Protein AF-0000000086522559 (afdb_homodimer)

Secondary structure (DSSP, 8-state):
--EEEEE-S-TTT-THHHHHHHHPPTT-EEEE-GGGGGGGBTTSTTHHHHHHHTTTSEEEEEHHHHHHTT-TT-BPTTPEEE-HHHHHHHHHHSSEEEEE-/--EEEEE-S-TTT-THHHHHHHHPPTT-EEEE-GGGGGGGBTTSTTHHHHHHHTTTSEEEEEHHHHHHTT-TT-BPTTPEEE-HHHHHHHHHHSSEEEEE-

InterPro domains:
  IPR007215 Sulphur relay, TusB/DsrH [PF04077] (9-96)
  IPR007215 Sulphur relay, TusB/DsrH [PTHR37526] (3-100)
  IPR007215 Sulphur relay, TusB/DsrH [TIGR03011] (4-100)
  IPR027396 DsrEFH-like [G3DSA:3.40.1260.10] (1-101)
  IPR027396 DsrEFH-like [SSF75169] (2-100)

pLDDT: mean 93.95, std 4.85, range [63.06, 98.19]

Nearest PDB structures (foldseek):
  2hy5-assembly1_C  TM=9.934E-01  e=1.349E-12  Allochromatium vinosum
  2d1p-assembly1_C  TM=9.538E-01  e=3.667E-09  Escherichia coli
  6r4h-assembly1_B  TM=3.601E-01  e=3.589E+00  Homo sapiens
  2hy5-assembly1_C  TM=9.935E-01  e=1.438E-12  Allochromatium vinosum
  2d1p-assembly1_C  TM=9.539E-01  e=4.170E-09  Escherichia coli

Organism: NCBI:txid111769

Foldseek 3Di:
DEEEEEEEADVVPDCLVVVCLVPDDFAYEYEYEAHNLVLQAPDDPSNVSVVVSLVRYQYEYAQVNCVVVVNHPRGDPRYHYDYPVVVVVNCVVHPYYDYRD/DEEEEEEEADVVVDCLVVVCLVPDDFAYEYEYEAHNLVLQAPDDPSNVSVVVSLVRYQYEYAQVNCVVVVNHPRGDPRYHYDYPVVVVVNCVPHPYYDYRD

Radius of gyration: 17.69 Å; Cα contacts (8 Å, |Δi|>4): 414; chains: 2; bounding box: 30×52×40 Å

Structure (mmCIF, N/CA/C/O backbone):
data_AF-0000000086522559-model_v1
#
loop_
_entity.id
_entity.type
_entity.pdbx_description
1 polymer 'Sulfurtransferase complex subunit TusB'
#
loop_
_atom_site.group_PDB
_atom_site.id
_atom_site.type_symbol
_atom_site.label_atom_id
_atom_site.label_alt_id
_atom_site.label_comp_id
_atom_site.label_asym_id
_atom_site.label_entity_id
_atom_site.label_seq_id
_atom_site.pdbx_PDB_ins_code
_atom_site.Cartn_x
_atom_site.Cartn_y
_atom_site.Cartn_z
_atom_site.occupancy
_atom_site.B_iso_or_equiv
_atom_site.auth_seq_id
_atom_site.auth_comp_id
_atom_site.auth_asym_id
_atom_site.auth_atom_id
_atom_site.pdbx_PDB_model_num
ATOM 1 N N . MET A 1 1 ? -11.312 -10.234 9.648 1 63.06 1 MET A N 1
ATOM 2 C CA . MET A 1 1 ? -10.203 -9.312 9.422 1 63.06 1 MET A CA 1
ATOM 3 C C . MET A 1 1 ? -9.398 -9.727 8.188 1 63.06 1 MET A C 1
ATOM 5 O O . MET A 1 1 ? -8.945 -10.867 8.094 1 63.06 1 MET A O 1
ATOM 9 N N . SER A 1 2 ? -9.539 -9.016 6.969 1 84 2 SER A N 1
ATOM 10 C CA . SER A 1 2 ? -8.836 -9.438 5.766 1 84 2 SER A CA 1
ATOM 11 C C . SER A 1 2 ? -7.418 -8.883 5.73 1 84 2 SER A C 1
ATOM 13 O O . SER A 1 2 ? -7.176 -7.754 6.168 1 84 2 SER A O 1
ATOM 15 N N . MET A 1 3 ? -6.426 -9.82 5.473 1 92.81 3 MET A N 1
ATOM 16 C CA . MET A 1 3 ? -5.031 -9.398 5.391 1 92.81 3 MET A CA 1
ATOM 17 C C . MET A 1 3 ? -4.547 -9.398 3.945 1 92.81 3 MET A C 1
ATOM 19 O O . MET A 1 3 ? -4.926 -10.266 3.158 1 92.81 3 MET A O 1
ATOM 23 N N . LEU A 1 4 ? -3.713 -8.359 3.66 1 96.81 4 LEU A N 1
ATOM 24 C CA . LEU A 1 4 ? -3.066 -8.281 2.355 1 96.81 4 LEU A CA 1
ATOM 25 C C . LEU A 1 4 ? -1.589 -8.641 2.457 1 96.81 4 LEU A C 1
ATOM 27 O O . LEU A 1 4 ? -0.858 -8.062 3.266 1 96.81 4 LEU A O 1
ATOM 31 N N . HIS A 1 5 ? -1.168 -9.656 1.706 1 96.75 5 HIS A N 1
ATOM 32 C CA . HIS A 1 5 ? 0.244 -10 1.598 1 96.75 5 HIS A CA 1
ATOM 33 C C . HIS A 1 5 ? 0.837 -9.5 0.286 1 96.75 5 HIS A C 1
ATOM 35 O O . HIS A 1 5 ? 0.311 -9.789 -0.791 1 96.75 5 HIS A O 1
ATOM 41 N N . ILE A 1 6 ? 1.911 -8.797 0.372 1 96.69 6 ILE A N 1
ATOM 42 C CA . ILE A 1 6 ? 2.564 -8.258 -0.814 1 96.69 6 ILE A CA 1
ATOM 43 C C . ILE A 1 6 ? 3.906 -8.953 -1.03 1 96.69 6 ILE A C 1
ATOM 45 O O . ILE A 1 6 ? 4.762 -8.953 -0.141 1 96.69 6 ILE A O 1
ATOM 49 N N . VAL A 1 7 ? 4.117 -9.461 -2.182 1 96.5 7 VAL A N 1
ATOM 50 C CA . VAL A 1 7 ? 5.359 -10.148 -2.527 1 96.5 7 VAL A CA 1
ATOM 51 C C . VAL A 1 7 ? 6.027 -9.445 -3.703 1 96.5 7 VAL A C 1
ATOM 53 O O . VAL A 1 7 ? 5.363 -9.078 -4.676 1 96.5 7 VAL A O 1
ATOM 56 N N . ASN A 1 8 ? 7.316 -9.203 -3.623 1 95.94 8 ASN A N 1
ATOM 57 C CA . ASN A 1 8 ? 7.938 -8.445 -4.707 1 95.94 8 ASN A CA 1
ATOM 58 C C . ASN A 1 8 ? 9.094 -9.219 -5.34 1 95.94 8 ASN A C 1
ATOM 60 O O . ASN A 1 8 ? 9.625 -8.805 -6.371 1 95.94 8 ASN A O 1
ATOM 64 N N . LYS A 1 9 ? 9.461 -10.367 -4.762 1 94.44 9 LYS A N 1
ATOM 65 C CA . LYS A 1 9 ? 10.578 -11.117 -5.332 1 94.44 9 LYS A CA 1
ATOM 66 C C . LYS A 1 9 ? 10.078 -12.336 -6.105 1 94.44 9 LYS A C 1
ATOM 68 O O . LYS A 1 9 ? 9.117 -12.992 -5.691 1 94.44 9 LYS A O 1
ATOM 73 N N . SER A 1 10 ? 10.859 -12.695 -7.074 1 94.69 10 SER A N 1
ATOM 74 C CA . SER A 1 10 ? 10.516 -13.828 -7.93 1 94.69 10 SER A CA 1
ATOM 75 C C . SER A 1 10 ? 10.484 -15.133 -7.133 1 94.69 10 SER A C 1
ATOM 77 O O . SER A 1 10 ? 11.375 -15.391 -6.32 1 94.69 10 SER A O 1
ATOM 79 N N . PRO A 1 11 ? 9.508 -15.945 -7.359 1 94.12 11 PRO A N 1
ATOM 80 C CA . PRO A 1 11 ? 9.453 -17.25 -6.688 1 94.12 11 PRO A CA 1
ATOM 81 C C . PRO A 1 11 ? 10.586 -18.172 -7.113 1 94.12 11 PRO A C 1
ATOM 83 O O . PRO A 1 11 ? 10.812 -19.219 -6.484 1 94.12 11 PRO A O 1
ATOM 86 N N . PHE A 1 12 ? 11.297 -17.797 -8.164 1 92.75 12 PHE A N 1
ATOM 87 C CA . PHE A 1 12 ? 12.344 -18.672 -8.68 1 92.75 12 PHE A CA 1
ATOM 88 C C . PHE A 1 12 ? 13.711 -18.281 -8.125 1 92.75 12 PHE A C 1
ATOM 90 O O . PHE A 1 12 ? 14.703 -18.969 -8.359 1 92.75 12 PHE A O 1
ATOM 97 N N . GLU A 1 13 ? 13.68 -17.203 -7.477 1 91.69 13 GLU A N 1
ATOM 98 C CA . GLU A 1 13 ? 14.953 -16.703 -6.961 1 91.69 13 GLU A CA 1
ATOM 99 C C . GLU A 1 13 ? 14.969 -16.703 -5.434 1 91.69 13 GLU A C 1
ATOM 101 O O . GLU A 1 13 ? 16.031 -16.812 -4.82 1 91.69 13 GLU A O 1
ATOM 106 N N . ARG A 1 14 ? 13.781 -16.484 -4.844 1 90.44 14 ARG A N 1
ATOM 107 C CA . ARG A 1 14 ? 13.695 -16.359 -3.391 1 90.44 14 ARG A CA 1
ATOM 108 C C . ARG A 1 14 ? 12.562 -17.219 -2.832 1 90.44 14 ARG A C 1
ATOM 110 O O . ARG A 1 14 ? 11.586 -17.5 -3.527 1 90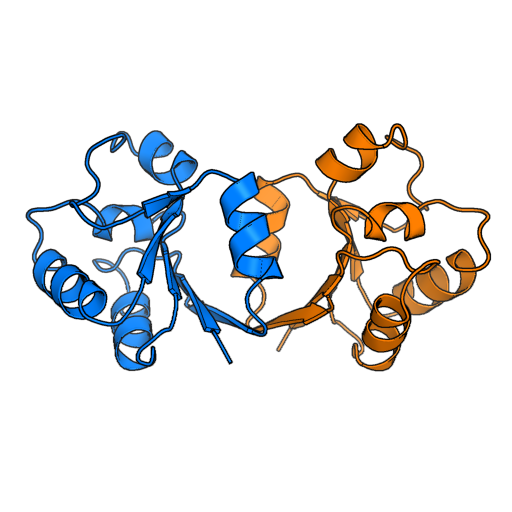.44 14 ARG A O 1
ATOM 117 N N . VAL A 1 15 ? 12.711 -17.547 -1.533 1 91.44 15 VAL A N 1
ATOM 118 C CA . VAL A 1 15 ? 11.719 -18.391 -0.879 1 91.44 15 VAL A CA 1
ATOM 119 C C . VAL A 1 15 ? 10.578 -17.531 -0.345 1 91.44 15 VAL A C 1
ATOM 121 O O . VAL A 1 15 ? 9.562 -18.047 0.125 1 91.44 15 VAL A O 1
ATOM 124 N N . ALA A 1 16 ? 10.641 -16.266 -0.516 1 90.44 16 ALA A N 1
ATOM 125 C CA . ALA A 1 16 ? 9.68 -15.344 0.078 1 90.44 16 ALA A CA 1
ATOM 126 C C . ALA A 1 16 ? 8.258 -15.641 -0.384 1 90.44 16 ALA A C 1
ATOM 128 O O . ALA A 1 16 ? 7.316 -15.586 0.409 1 90.44 16 ALA A O 1
ATOM 129 N N . PHE A 1 17 ? 8.141 -15.953 -1.604 1 94.75 17 PHE A N 1
ATOM 130 C CA . PHE A 1 17 ? 6.809 -16.234 -2.141 1 94.75 17 PHE A CA 1
ATOM 131 C C . PHE A 1 17 ? 6.223 -17.484 -1.518 1 94.75 17 PHE A C 1
ATOM 133 O O . PHE A 1 17 ? 5.07 -17.484 -1.078 1 94.75 17 PHE A O 1
ATOM 140 N N . GLU A 1 18 ? 6.977 -18.484 -1.465 1 93 18 GLU A N 1
ATOM 141 C CA . GLU A 1 18 ? 6.52 -19.719 -0.845 1 93 18 GLU A CA 1
ATOM 142 C C . GLU A 1 18 ? 6.199 -19.516 0.633 1 93 18 GLU A C 1
ATOM 144 O O . GLU A 1 18 ? 5.219 -20.047 1.145 1 93 18 GLU A O 1
ATOM 149 N N . SER A 1 19 ? 7.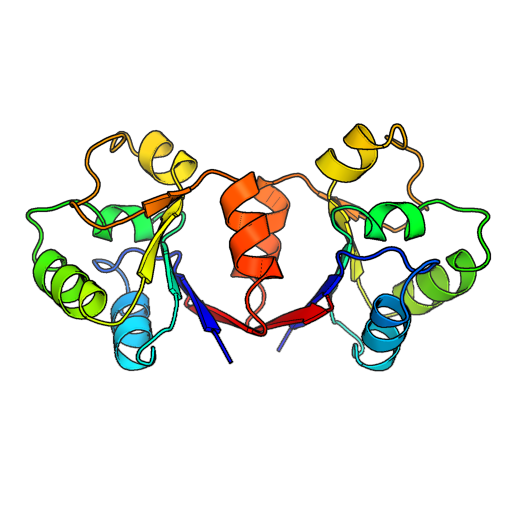031 -18.781 1.272 1 94.94 19 SER A N 1
ATOM 150 C CA . SER A 1 19 ? 6.777 -18.453 2.67 1 94.94 19 SER A CA 1
ATOM 151 C C . SER A 1 19 ? 5.457 -17.703 2.832 1 94.94 19 SER A C 1
ATOM 153 O O . SER A 1 19 ? 4.691 -17.984 3.756 1 94.94 19 SER A O 1
ATOM 155 N N . CYS A 1 20 ? 5.215 -16.781 1.999 1 96.12 20 CYS A N 1
ATOM 156 C CA . CYS A 1 20 ? 3.963 -16.031 2.016 1 96.12 20 CYS A CA 1
ATOM 157 C C . CYS A 1 20 ? 2.768 -16.969 1.872 1 96.12 20 CYS A C 1
ATOM 159 O O . CYS A 1 20 ? 1.807 -16.875 2.639 1 96.12 20 CYS A O 1
ATOM 161 N N . LEU A 1 21 ? 2.875 -17.875 0.897 1 95.12 21 LEU A N 1
ATOM 162 C CA . LEU A 1 21 ? 1.779 -18.812 0.655 1 95.12 21 LEU A CA 1
ATOM 163 C C . LEU A 1 21 ? 1.535 -19.688 1.877 1 95.12 21 LEU A C 1
ATOM 165 O O . LEU A 1 21 ? 0.39 -20.031 2.184 1 95.12 21 LEU A O 1
ATOM 169 N N . ALA A 1 22 ? 2.564 -20 2.529 1 93.88 22 ALA A N 1
ATOM 170 C CA . ALA A 1 22 ? 2.477 -20.859 3.709 1 93.88 22 ALA A CA 1
ATOM 171 C C . ALA A 1 22 ? 1.845 -20.109 4.883 1 93.88 22 ALA A C 1
ATOM 173 O O . ALA A 1 22 ? 1.191 -20.719 5.734 1 93.88 22 ALA A O 1
ATOM 174 N N . HIS A 1 23 ? 1.95 -18.859 4.871 1 94.94 23 HIS A N 1
ATOM 175 C CA . HIS A 1 23 ? 1.512 -18.047 6.008 1 94.94 23 HIS A CA 1
ATOM 176 C C . HIS A 1 23 ? 0.123 -17.469 5.77 1 94.94 23 HIS A C 1
ATOM 178 O O . HIS A 1 23 ? -0.607 -17.188 6.719 1 94.94 23 HIS A O 1
ATOM 184 N N . ALA A 1 24 ? -0.276 -17.312 4.555 1 95.88 24 ALA A N 1
ATOM 185 C CA . ALA A 1 24 ? -1.562 -16.703 4.227 1 95.88 24 ALA A CA 1
ATOM 186 C C . ALA A 1 24 ? -2.719 -17.609 4.609 1 95.88 24 ALA A C 1
ATOM 188 O O . ALA A 1 24 ? -2.645 -18.828 4.422 1 95.88 24 ALA A O 1
ATOM 189 N N . ASN A 1 25 ? -3.738 -17.047 5.188 1 96.38 25 ASN A N 1
ATOM 190 C CA . ASN A 1 25 ? -4.918 -17.797 5.609 1 96.38 25 ASN A CA 1
ATOM 191 C C . ASN A 1 25 ? -6.031 -17.719 4.566 1 96.38 25 ASN A C 1
ATOM 193 O O . ASN A 1 25 ? -5.961 -16.906 3.637 1 96.38 25 ASN A O 1
ATOM 197 N N . ALA A 1 26 ? -7.051 -18.594 4.75 1 96.5 26 ALA A N 1
ATOM 198 C CA . ALA A 1 26 ? -8.234 -18.531 3.893 1 96.5 26 ALA A CA 1
ATOM 199 C C . ALA A 1 26 ? -8.891 -17.156 3.957 1 96.5 26 ALA A C 1
ATOM 201 O O . ALA A 1 26 ? -9.078 -16.609 5.043 1 96.5 26 ALA A O 1
ATOM 202 N N . GLY A 1 27 ? -9.188 -16.609 2.805 1 95.88 27 GLY A N 1
ATOM 203 C CA . GLY A 1 27 ? -9.844 -15.312 2.742 1 95.88 27 GLY A CA 1
ATOM 204 C C . GLY A 1 27 ? -8.875 -14.156 2.592 1 95.88 27 GLY A C 1
ATOM 205 O O . GLY A 1 27 ? -9.281 -13.031 2.311 1 95.88 27 GLY A O 1
ATOM 206 N N . ASP A 1 28 ? -7.535 -14.414 2.705 1 96.81 28 ASP A N 1
ATOM 207 C CA . ASP A 1 28 ? -6.527 -13.375 2.549 1 96.81 28 ASP A CA 1
ATOM 208 C C . ASP A 1 28 ? -6.32 -13.023 1.076 1 96.81 28 ASP A C 1
ATOM 210 O O . ASP A 1 28 ? -6.793 -13.742 0.192 1 96.81 28 ASP A O 1
ATOM 214 N N . SER A 1 29 ? -5.672 -11.898 0.894 1 97.31 29 SER A N 1
ATOM 215 C CA . SER A 1 29 ? -5.281 -11.453 -0.439 1 97.31 29 SER A CA 1
ATOM 216 C C . SER A 1 29 ? -3.766 -11.492 -0.611 1 97.31 29 SER A C 1
ATOM 218 O O . SER A 1 29 ? -3.023 -11.172 0.321 1 97.31 29 SER A O 1
ATOM 220 N N . ILE A 1 30 ? -3.344 -11.883 -1.776 1 97.5 30 ILE A N 1
ATOM 221 C CA . ILE A 1 30 ? -1.93 -11.875 -2.139 1 97.5 30 ILE A CA 1
ATOM 222 C C . ILE A 1 30 ? -1.721 -11.016 -3.383 1 97.5 30 ILE A C 1
ATOM 224 O O . ILE A 1 30 ? -2.406 -11.195 -4.391 1 97.5 30 ILE A O 1
ATOM 228 N N . LEU A 1 31 ? -0.827 -10.086 -3.285 1 98 31 LEU A N 1
ATOM 229 C CA . LEU A 1 31 ? -0.522 -9.211 -4.41 1 98 31 LEU A CA 1
ATOM 230 C C . LEU A 1 31 ? 0.935 -9.352 -4.836 1 98 31 LEU A C 1
ATOM 232 O O . LEU A 1 31 ? 1.845 -9.156 -4.027 1 98 31 LEU A O 1
ATOM 236 N N . MET A 1 32 ? 1.076 -9.75 -6.117 1 97.44 32 MET A N 1
ATOM 237 C CA . MET A 1 32 ? 2.408 -9.852 -6.707 1 97.44 32 MET A CA 1
ATOM 238 C C . MET A 1 32 ? 2.801 -8.539 -7.379 1 97.44 32 MET A C 1
ATOM 240 O O . MET A 1 32 ? 2.045 -8.008 -8.195 1 97.44 32 MET A O 1
ATOM 244 N N . ILE A 1 33 ? 4.004 -8.047 -7.031 1 96.94 33 ILE A N 1
ATOM 245 C CA . ILE A 1 33 ? 4.52 -6.84 -7.668 1 96.94 33 ILE A CA 1
ATOM 246 C C . ILE A 1 33 ? 5.973 -7.066 -8.094 1 96.94 33 ILE A C 1
ATOM 248 O O . ILE A 1 33 ? 6.598 -8.047 -7.691 1 96.94 33 ILE A O 1
ATOM 252 N N . GLU A 1 34 ? 6.555 -6.141 -8.969 1 95.88 34 GLU A N 1
ATOM 253 C CA . GLU A 1 34 ? 7.934 -6.16 -9.453 1 95.88 34 GLU A CA 1
ATOM 254 C C . GLU A 1 34 ? 8.32 -7.547 -9.961 1 95.88 34 GLU A C 1
ATOM 256 O O . GLU A 1 34 ? 7.668 -8.086 -10.859 1 95.88 34 GLU A O 1
ATOM 261 N N . ASP A 1 35 ? 9.352 -8.203 -9.414 1 95.62 35 ASP A N 1
ATOM 262 C CA . ASP A 1 35 ? 9.867 -9.461 -9.953 1 95.62 35 ASP A CA 1
ATOM 263 C C . ASP A 1 35 ? 8.922 -10.617 -9.641 1 95.62 35 ASP A C 1
ATOM 265 O O . ASP A 1 35 ? 8.945 -11.648 -10.312 1 95.62 35 ASP A O 1
ATOM 269 N N . ALA A 1 36 ? 8.086 -10.5 -8.711 1 96.81 36 ALA A N 1
ATOM 270 C CA . ALA A 1 36 ? 7.219 -11.602 -8.297 1 96.81 36 ALA A CA 1
ATOM 271 C C . ALA A 1 36 ? 6.137 -11.859 -9.336 1 96.81 36 ALA A C 1
ATOM 273 O O . ALA A 1 36 ? 5.512 -12.922 -9.336 1 96.81 36 ALA A O 1
ATOM 274 N N . VAL A 1 37 ? 5.938 -10.883 -10.266 1 96.81 37 VAL A N 1
ATOM 275 C CA . VAL A 1 37 ? 4.824 -10.992 -11.203 1 96.81 37 VAL A CA 1
ATOM 276 C C . VAL A 1 37 ? 5.074 -12.148 -12.172 1 96.81 37 VAL A C 1
ATOM 278 O O . VAL A 1 37 ? 4.137 -12.703 -12.742 1 96.81 37 VAL A O 1
ATOM 281 N N . VAL A 1 38 ? 6.273 -12.555 -12.336 1 95.75 38 VAL A N 1
ATOM 282 C CA . VAL A 1 38 ? 6.598 -13.648 -13.242 1 95.75 38 VAL A CA 1
ATOM 283 C C . VAL A 1 38 ? 5.945 -14.945 -12.75 1 95.75 38 VAL A C 1
ATOM 285 O O . VAL A 1 38 ? 5.695 -15.859 -13.539 1 95.75 38 VAL A O 1
ATOM 288 N N . GLY A 1 39 ? 5.668 -15.016 -11.461 1 95.62 39 GLY A N 1
ATOM 289 C CA . GLY A 1 39 ? 5 -16.172 -10.883 1 95.62 39 GLY A CA 1
ATOM 290 C C . GLY A 1 39 ? 3.549 -16.297 -11.305 1 95.62 39 GLY A C 1
ATOM 291 O O . GLY A 1 39 ? 2.932 -17.344 -11.117 1 95.62 39 GLY A O 1
ATOM 292 N N . ALA A 1 40 ? 2.973 -15.297 -11.836 1 96.19 40 ALA A N 1
ATOM 293 C CA . ALA A 1 40 ? 1.569 -15.273 -12.234 1 96.19 40 ALA A CA 1
ATOM 294 C C . ALA A 1 40 ? 1.372 -15.961 -13.586 1 96.19 40 ALA A C 1
ATOM 296 O O . ALA A 1 40 ? 0.241 -16.25 -13.984 1 96.19 40 ALA A O 1
ATOM 297 N N . VAL A 1 41 ? 2.445 -16.156 -14.336 1 94 41 VAL A N 1
ATOM 298 C CA . VAL A 1 41 ? 2.354 -16.703 -15.688 1 94 41 VAL A CA 1
ATOM 299 C C . VAL A 1 41 ? 2.236 -18.219 -15.633 1 94 41 VAL A C 1
ATOM 301 O O . VAL A 1 41 ? 2.973 -18.875 -14.898 1 94 41 VAL A O 1
ATOM 304 N N . ASP A 1 42 ? 1.354 -18.75 -16.422 1 89.44 42 ASP A N 1
ATOM 305 C CA . ASP A 1 42 ? 1.084 -20.188 -16.453 1 89.44 42 ASP A CA 1
ATOM 306 C C . ASP A 1 42 ? 2.25 -20.969 -17.062 1 89.44 42 ASP A C 1
ATOM 308 O O . ASP A 1 42 ? 3.023 -20.406 -17.844 1 89.44 42 ASP A O 1
ATOM 312 N N . GLY A 1 43 ? 2.334 -22.234 -16.656 1 85.56 43 GLY A N 1
ATOM 313 C CA . GLY A 1 43 ? 3.271 -23.141 -17.312 1 85.56 43 GLY A CA 1
ATOM 314 C C . GLY A 1 43 ? 4.547 -23.344 -16.531 1 85.56 43 GLY A C 1
ATOM 315 O O . GLY A 1 43 ? 5.449 -24.062 -16.969 1 85.56 43 GLY A O 1
ATOM 316 N N . SER A 1 44 ? 4.688 -22.672 -15.414 1 83.38 44 SER A N 1
ATOM 317 C CA . SER A 1 44 ? 5.879 -22.859 -14.586 1 83.38 44 SER A CA 1
ATOM 318 C C . SER A 1 44 ? 5.617 -23.844 -13.461 1 83.38 44 SER A C 1
ATOM 320 O O . SER A 1 44 ? 4.48 -24.281 -13.258 1 83.38 44 SER A O 1
ATOM 322 N N . SER A 1 45 ? 6.66 -24.266 -12.758 1 86.81 45 SER A N 1
ATOM 323 C CA . SER A 1 45 ? 6.547 -25.156 -11.602 1 86.81 45 SER A CA 1
ATOM 324 C C . SER A 1 45 ? 5.766 -24.484 -10.469 1 86.81 45 SER A C 1
ATOM 326 O O . SER A 1 45 ? 5.266 -25.172 -9.57 1 86.81 45 SER A O 1
ATOM 328 N N . PHE A 1 46 ? 5.625 -23.219 -10.555 1 92.81 46 PHE A N 1
ATOM 329 C CA . PHE A 1 46 ? 4.988 -22.453 -9.484 1 92.81 46 PHE A CA 1
ATOM 330 C C . PHE A 1 46 ? 3.492 -22.312 -9.734 1 92.81 46 PHE A C 1
ATOM 332 O O . PHE A 1 46 ? 2.734 -21.984 -8.82 1 92.81 46 PHE A O 1
ATOM 339 N N . SER A 1 47 ? 3.078 -22.656 -10.922 1 93.88 47 SER A N 1
ATOM 340 C CA . SER A 1 47 ? 1.685 -22.5 -11.32 1 93.88 47 SER A CA 1
ATOM 341 C C . SER A 1 47 ? 0.754 -23.312 -10.43 1 93.88 47 SER A C 1
ATOM 343 O O . SER A 1 47 ? -0.318 -22.844 -10.047 1 93.88 47 SER A O 1
ATOM 345 N N . GLY A 1 48 ? 1.196 -24.469 -10.156 1 94.56 48 GLY A N 1
ATOM 346 C CA . GLY A 1 48 ? 0.386 -25.328 -9.312 1 94.56 48 GLY A CA 1
ATOM 347 C C . GLY A 1 48 ? 0.125 -24.734 -7.938 1 94.56 48 GLY A C 1
ATOM 348 O O . GLY A 1 48 ? -0.99 -24.828 -7.418 1 94.56 48 GLY A O 1
ATOM 349 N N . LYS A 1 49 ? 1.102 -24.156 -7.379 1 95.38 49 LYS A N 1
ATOM 350 C CA . LYS A 1 49 ? 0.989 -23.547 -6.051 1 95.38 49 LYS A CA 1
ATOM 351 C C . LYS A 1 49 ? 0.03 -22.359 -6.062 1 95.38 49 LYS A C 1
ATOM 353 O O . LYS A 1 49 ? -0.774 -22.203 -5.141 1 95.38 49 LYS A O 1
ATOM 358 N N . ILE A 1 50 ? 0.092 -21.562 -7.09 1 96.31 50 ILE A N 1
ATOM 359 C CA . ILE A 1 50 ? -0.783 -20.406 -7.207 1 96.31 50 ILE A CA 1
ATOM 360 C C . ILE A 1 50 ? -2.229 -20.859 -7.379 1 96.31 50 ILE A C 1
ATOM 362 O O . ILE A 1 50 ? -3.137 -20.328 -6.738 1 96.31 50 ILE A O 1
ATOM 366 N N . LYS A 1 51 ? -2.416 -21.844 -8.258 1 96.12 51 LYS A N 1
ATOM 367 C CA . LYS A 1 51 ? -3.756 -22.391 -8.484 1 96.12 51 LYS A CA 1
ATOM 368 C C . LYS A 1 51 ? -4.352 -22.938 -7.188 1 96.12 51 LYS A C 1
ATOM 370 O O . LYS A 1 51 ? -5.531 -22.719 -6.902 1 96.12 51 LYS A O 1
ATOM 375 N N . ALA A 1 52 ? -3.525 -23.625 -6.453 1 95.94 52 ALA A N 1
ATOM 376 C CA . ALA A 1 52 ? -3.98 -24.125 -5.164 1 95.94 52 ALA A CA 1
ATOM 377 C C . ALA A 1 52 ? -4.363 -22.984 -4.227 1 95.94 52 ALA A C 1
ATOM 379 O O . ALA A 1 52 ? -5.383 -23.062 -3.533 1 95.94 52 ALA A O 1
ATOM 380 N N . ALA A 1 53 ? -3.598 -21.938 -4.164 1 96.31 53 ALA A N 1
ATOM 381 C CA . ALA A 1 53 ? -3.859 -20.781 -3.303 1 96.31 53 ALA A CA 1
ATOM 382 C C . ALA A 1 53 ? -5.172 -20.109 -3.68 1 96.31 53 ALA A C 1
ATOM 384 O O . ALA A 1 53 ? -5.906 -19.641 -2.809 1 96.31 53 ALA A O 1
ATOM 385 N N . MET A 1 54 ? -5.504 -20.125 -4.973 1 96.94 54 MET A N 1
ATOM 386 C CA . MET A 1 54 ? -6.676 -19.406 -5.477 1 96.94 54 MET A CA 1
ATOM 387 C C . MET A 1 54 ? -7.961 -20.125 -5.062 1 96.94 54 MET A C 1
ATOM 389 O O . MET A 1 54 ? -9.055 -19.594 -5.27 1 96.94 54 MET A O 1
ATOM 393 N N . SER A 1 55 ? -7.828 -21.281 -4.469 1 97.12 55 SER A N 1
ATOM 394 C CA . SER A 1 55 ? -9.008 -22 -4.012 1 97.12 55 SER A CA 1
ATOM 395 C C . SER A 1 55 ? -9.672 -21.297 -2.838 1 97.12 55 SER A C 1
ATOM 397 O O . SER A 1 55 ? -10.883 -21.422 -2.645 1 97.12 55 SER A O 1
ATOM 399 N N . ASP A 1 56 ? -8.906 -20.5 -2.012 1 97.25 56 ASP A N 1
ATOM 400 C CA . ASP A 1 56 ? -9.516 -19.891 -0.833 1 97.25 56 ASP A CA 1
ATOM 401 C C . ASP A 1 56 ? -8.906 -18.516 -0.556 1 97.25 56 ASP A C 1
ATOM 403 O O . ASP A 1 56 ? -9.188 -17.906 0.476 1 97.25 56 ASP A O 1
ATOM 407 N N . LYS A 1 57 ? -8.031 -18.094 -1.428 1 97 57 LYS A N 1
ATOM 408 C CA . LYS A 1 57 ? -7.441 -16.766 -1.357 1 97 57 LYS A CA 1
ATOM 409 C C . LYS A 1 57 ? -7.68 -15.992 -2.65 1 97 57 LYS A C 1
ATOM 411 O O . LYS A 1 57 ? -8.031 -16.578 -3.678 1 97 57 LYS A O 1
ATOM 416 N N . THR A 1 58 ? -7.594 -14.742 -2.605 1 97.56 58 THR A N 1
ATOM 417 C CA . THR A 1 58 ? -7.625 -13.93 -3.818 1 97.56 58 THR A CA 1
ATOM 418 C C . THR A 1 58 ? -6.215 -13.484 -4.207 1 97.56 58 THR A C 1
ATOM 420 O O . THR A 1 58 ? -5.484 -12.938 -3.381 1 97.56 58 THR A O 1
ATOM 423 N N . VAL A 1 59 ? -5.828 -13.773 -5.434 1 98 59 VAL A N 1
ATOM 424 C CA . VAL A 1 59 ? -4.48 -13.469 -5.902 1 98 59 VAL A CA 1
ATOM 425 C C . VAL A 1 59 ? -4.531 -12.352 -6.938 1 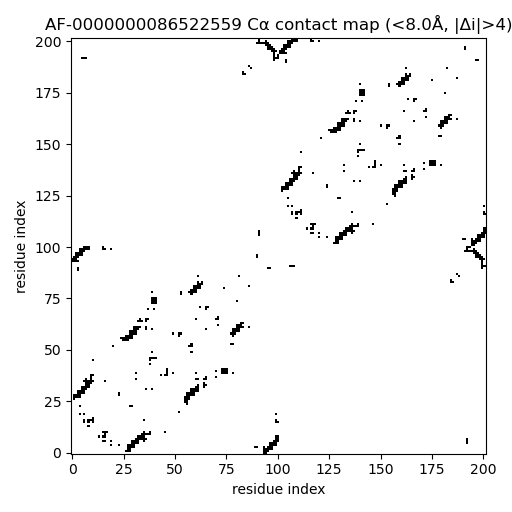98 59 VAL A C 1
ATOM 427 O O . VAL A 1 59 ? -5.297 -12.422 -7.902 1 98 59 VAL A O 1
ATOM 430 N N . TYR A 1 60 ? -3.73 -11.336 -6.66 1 98.19 60 TYR A N 1
ATOM 431 C CA . TYR A 1 60 ? -3.639 -10.164 -7.52 1 98.19 60 TYR A CA 1
ATOM 432 C C . TYR A 1 60 ? -2.238 -10.023 -8.102 1 98.19 60 TYR A C 1
ATOM 434 O O . TYR A 1 60 ? -1.275 -10.57 -7.562 1 98.19 60 TYR A O 1
ATOM 442 N N . VAL A 1 61 ? -2.164 -9.297 -9.203 1 98.12 61 VAL A N 1
ATOM 443 C CA . VAL A 1 61 ? -0.895 -8.922 -9.812 1 98.12 61 VAL A CA 1
ATOM 444 C C . VAL A 1 61 ? -0.953 -7.457 -10.258 1 98.12 61 VAL A C 1
ATOM 446 O O . VAL A 1 61 ? -1.978 -6.996 -10.758 1 98.12 61 VAL A O 1
ATOM 449 N N . LEU A 1 62 ? 0.112 -6.73 -10.016 1 98 62 LEU A N 1
ATOM 450 C CA . LEU A 1 62 ? 0.182 -5.359 -10.508 1 98 62 LEU A CA 1
ATOM 451 C C . LEU A 1 62 ? 0.437 -5.332 -12.008 1 98 62 LEU A C 1
ATOM 453 O O . LEU A 1 62 ? 1.534 -5.664 -12.461 1 98 62 LEU A O 1
ATOM 457 N N . GLY A 1 63 ? -0.51 -4.867 -12.742 1 97 63 GLY A N 1
ATOM 458 C CA . GLY A 1 63 ? -0.489 -4.906 -14.195 1 97 63 GLY A CA 1
ATOM 459 C C . GLY A 1 63 ? 0.694 -4.172 -14.797 1 97 63 GLY A C 1
ATOM 460 O O . GLY A 1 63 ? 1.293 -4.637 -15.766 1 97 63 GLY A O 1
ATOM 461 N N . ALA A 1 64 ? 1.005 -3.016 -14.234 1 96.38 64 ALA A N 1
ATOM 462 C CA . ALA A 1 64 ? 2.123 -2.215 -14.727 1 96.38 64 ALA A CA 1
ATOM 463 C C . ALA A 1 64 ? 3.428 -3.006 -14.68 1 96.38 64 ALA A C 1
ATOM 465 O O . ALA A 1 64 ? 4.262 -2.898 -15.578 1 96.38 64 ALA A O 1
ATOM 466 N N . ASP A 1 65 ? 3.631 -3.816 -13.695 1 96.62 65 ASP A N 1
ATOM 467 C CA . ASP A 1 65 ? 4.84 -4.625 -13.555 1 96.62 65 ASP A CA 1
ATOM 468 C C . ASP A 1 65 ? 4.836 -5.789 -14.547 1 96.62 65 ASP A C 1
ATOM 470 O O . ASP A 1 65 ? 5.891 -6.176 -15.055 1 96.62 65 ASP A O 1
ATOM 474 N N . LEU A 1 66 ? 3.682 -6.383 -14.789 1 96.38 66 LEU A N 1
ATOM 475 C CA . LEU A 1 66 ? 3.555 -7.402 -15.828 1 96.38 66 LEU A CA 1
ATOM 476 C C . LEU A 1 66 ? 3.961 -6.852 -17.188 1 96.38 66 LEU A C 1
ATOM 478 O O . LEU A 1 66 ? 4.75 -7.473 -17.906 1 96.38 66 LEU A O 1
ATOM 482 N N . ALA A 1 67 ? 3.459 -5.676 -17.438 1 96.62 67 ALA A N 1
ATOM 483 C CA . ALA A 1 67 ? 3.717 -5.039 -18.719 1 96.62 67 ALA A CA 1
ATOM 484 C C . ALA A 1 67 ? 5.195 -4.699 -18.875 1 96.62 67 ALA A C 1
ATOM 486 O O . ALA A 1 67 ? 5.773 -4.887 -19.953 1 96.62 67 ALA A O 1
ATOM 487 N N . ALA A 1 68 ? 5.719 -4.223 -17.844 1 95.69 68 ALA A N 1
ATOM 488 C CA . ALA A 1 68 ? 7.125 -3.83 -17.859 1 95.69 68 ALA A CA 1
ATOM 489 C C . ALA A 1 68 ? 8.023 -5.023 -18.188 1 95.69 68 ALA A C 1
ATOM 491 O O . ALA A 1 68 ? 9.117 -4.855 -18.719 1 95.69 68 ALA A O 1
ATOM 492 N N . ARG A 1 69 ? 7.566 -6.223 -18 1 95.19 69 ARG A N 1
ATOM 493 C CA . ARG A 1 69 ? 8.367 -7.422 -18.219 1 95.19 69 ARG A CA 1
ATOM 494 C C . ARG A 1 69 ? 7.938 -8.133 -19.5 1 95.19 69 ARG A C 1
ATOM 496 O O . ARG A 1 69 ? 8.383 -9.25 -19.766 1 95.19 69 ARG A O 1
ATOM 503 N N . GLY A 1 70 ? 7.035 -7.484 -20.219 1 95.94 70 GLY A N 1
ATOM 504 C CA . GLY A 1 70 ? 6.59 -8.062 -21.469 1 95.94 70 GLY A CA 1
ATOM 505 C C . GLY A 1 70 ? 5.613 -9.203 -21.297 1 95.94 70 GLY A C 1
ATOM 506 O O . GLY A 1 70 ? 5.484 -10.062 -22.172 1 95.94 70 GLY A O 1
ATOM 507 N N . LEU A 1 71 ? 4.953 -9.227 -20.203 1 95.19 71 LEU A N 1
ATOM 508 C CA . LEU A 1 71 ? 4.094 -10.359 -19.875 1 95.19 71 LEU A CA 1
ATOM 509 C C . LEU A 1 71 ? 2.631 -9.938 -19.828 1 95.19 71 LEU A C 1
ATOM 511 O O . LEU A 1 71 ? 1.807 -10.609 -19.203 1 95.19 71 LEU A O 1
ATOM 515 N N . GLU A 1 72 ? 2.355 -8.812 -20.391 1 93 72 GLU A N 1
ATOM 516 C CA . GLU A 1 72 ? 0.982 -8.32 -20.406 1 93 72 GLU A CA 1
ATOM 517 C C . GLU A 1 72 ? 0.029 -9.359 -21 1 93 72 GLU A C 1
ATOM 519 O O . GLU A 1 72 ? 0.302 -9.93 -22.062 1 93 72 GLU A O 1
ATOM 524 N N . GLY A 1 73 ? -1.104 -9.641 -20.281 1 91.44 73 GLY A N 1
ATOM 525 C CA . GLY A 1 73 ? -2.111 -10.562 -20.781 1 91.44 73 GLY A CA 1
ATOM 526 C C . GLY A 1 73 ? -1.738 -12.016 -20.562 1 91.44 73 GLY A C 1
ATOM 527 O O . GLY A 1 73 ? -2.455 -12.914 -21.016 1 91.44 73 GLY A O 1
ATOM 528 N N . LYS A 1 74 ? -0.686 -12.32 -19.891 1 93.56 74 LYS A N 1
ATOM 529 C CA . LYS A 1 74 ? -0.213 -13.695 -19.781 1 93.56 74 LYS A CA 1
ATOM 530 C C . LYS A 1 74 ? -0.491 -14.258 -18.391 1 93.56 74 LYS A C 1
ATOM 532 O O . LYS A 1 74 ? -0.163 -15.414 -18.094 1 93.56 74 LYS A O 1
ATOM 537 N N . ALA A 1 75 ? -1.046 -13.469 -17.531 1 95.44 75 ALA A N 1
ATOM 538 C CA . ALA A 1 75 ? -1.376 -13.953 -16.188 1 95.44 75 ALA A CA 1
ATOM 539 C C . ALA A 1 75 ? -2.385 -15.094 -16.25 1 95.44 75 ALA A C 1
ATOM 541 O O . ALA A 1 75 ? -3.293 -15.086 -17.094 1 95.44 75 ALA A O 1
ATOM 542 N N . MET A 1 76 ? -2.225 -16.047 -15.375 1 95.75 76 MET A N 1
ATOM 543 C CA . MET A 1 76 ? -3.123 -17.188 -15.289 1 95.75 76 MET A CA 1
ATOM 544 C C . MET A 1 76 ? -4.559 -16.734 -15.031 1 95.75 76 MET A C 1
ATOM 546 O O . MET A 1 76 ? -4.781 -15.719 -14.375 1 95.75 76 MET A O 1
ATOM 550 N N . ASP A 1 77 ? -5.508 -17.594 -15.555 1 95 77 ASP A N 1
ATOM 551 C CA . ASP A 1 77 ? -6.91 -17.359 -15.242 1 95 77 ASP A CA 1
ATOM 552 C C . ASP A 1 77 ? -7.145 -17.359 -13.734 1 95 77 ASP A C 1
ATOM 554 O O . ASP A 1 77 ? -6.59 -18.203 -13.016 1 95 77 ASP A O 1
ATOM 558 N N . GLY A 1 78 ? -7.941 -16.375 -13.273 1 96.56 78 GLY A N 1
ATOM 559 C CA . GLY A 1 78 ? -8.242 -16.297 -11.852 1 96.56 78 GLY A CA 1
ATOM 560 C C . GLY A 1 78 ? -7.453 -15.227 -11.125 1 96.56 78 GLY A C 1
ATOM 561 O O . GLY A 1 78 ? -7.848 -14.781 -10.047 1 96.56 78 GLY A O 1
ATOM 562 N N . ILE A 1 79 ? -6.289 -14.938 -11.664 1 97.62 79 ILE A N 1
ATOM 563 C CA . ILE A 1 79 ? -5.504 -13.852 -11.086 1 97.62 79 ILE A CA 1
ATOM 564 C C . ILE A 1 79 ? -6.078 -12.508 -11.523 1 97.62 79 ILE A C 1
ATOM 566 O O . ILE A 1 79 ? -6.363 -12.305 -12.703 1 97.62 79 ILE A O 1
ATOM 570 N N . VAL A 1 80 ? -6.281 -11.625 -10.633 1 97.62 80 VAL A N 1
ATOM 571 C CA . VAL A 1 80 ? -6.852 -10.312 -10.93 1 97.62 80 VAL A CA 1
ATOM 572 C C . VAL A 1 80 ? -5.73 -9.297 -11.148 1 97.62 80 VAL A C 1
ATOM 574 O O . VAL A 1 80 ? -4.922 -9.047 -10.258 1 97.62 80 VAL A O 1
ATOM 577 N N . SER A 1 81 ? -5.703 -8.75 -12.305 1 97.88 81 SER A N 1
ATOM 578 C CA . SER A 1 81 ? -4.742 -7.695 -12.602 1 97.88 81 SER A CA 1
ATOM 579 C C . SER A 1 81 ? -5.258 -6.336 -12.133 1 97.88 81 SER A C 1
ATOM 581 O O . SER A 1 81 ? -6.379 -5.945 -12.461 1 97.88 81 SER A O 1
ATOM 583 N N . VAL A 1 82 ? -4.434 -5.613 -11.383 1 97.5 82 VAL A N 1
ATOM 584 C CA . VAL A 1 82 ? -4.844 -4.297 -10.898 1 97.5 82 VAL A CA 1
ATOM 585 C C . VAL A 1 82 ? -3.848 -3.24 -11.367 1 97.5 82 VAL A C 1
ATOM 587 O O . VAL A 1 82 ? -2.68 -3.545 -11.617 1 97.5 82 VAL A O 1
ATOM 590 N N . ASP A 1 83 ? -4.355 -2.027 -11.5 1 96.38 83 ASP A N 1
ATOM 591 C CA . ASP A 1 83 ? -3.455 -0.901 -11.727 1 96.38 83 ASP A CA 1
ATOM 592 C C . ASP A 1 83 ? -3.055 -0.244 -10.406 1 96.38 83 ASP A C 1
ATOM 594 O O . ASP A 1 83 ? -3.303 -0.794 -9.328 1 96.38 83 ASP A O 1
ATOM 598 N N . TYR A 1 84 ? -2.426 0.884 -10.516 1 94.56 84 TYR A N 1
ATOM 599 C CA . TYR A 1 84 ? -1.937 1.557 -9.312 1 94.56 84 TYR A CA 1
ATOM 600 C C . TYR A 1 84 ? -3.09 1.956 -8.406 1 94.56 84 TYR A C 1
ATOM 602 O O . TYR A 1 84 ? -2.99 1.844 -7.18 1 94.56 84 TYR A O 1
ATOM 610 N N . ALA A 1 85 ? -4.156 2.486 -8.969 1 93.25 85 ALA A N 1
ATOM 611 C CA . ALA A 1 85 ? -5.336 2.832 -8.172 1 93.25 85 ALA A CA 1
ATOM 612 C C . ALA A 1 85 ? -5.883 1.609 -7.441 1 93.25 85 ALA A C 1
ATOM 614 O O . ALA A 1 85 ? -6.277 1.699 -6.277 1 93.25 85 ALA A O 1
ATOM 615 N N . GLY A 1 86 ? -5.895 0.521 -8.156 1 95.19 86 GLY A N 1
ATOM 616 C CA . GLY A 1 86 ? -6.316 -0.722 -7.531 1 95.19 86 GLY A CA 1
ATOM 617 C C . GLY A 1 86 ? -5.414 -1.145 -6.387 1 95.19 86 GLY A C 1
ATOM 618 O O . GLY A 1 86 ? -5.891 -1.658 -5.371 1 95.19 86 GLY A O 1
ATOM 619 N N . PHE A 1 87 ? -4.094 -1 -6.555 1 95.75 87 PHE A N 1
ATOM 620 C CA . PHE A 1 87 ? -3.148 -1.266 -5.48 1 95.75 87 PHE A CA 1
ATOM 621 C C . PHE A 1 87 ? -3.496 -0.449 -4.238 1 95.75 87 PHE A C 1
ATOM 623 O O . PHE A 1 87 ? -3.547 -0.985 -3.131 1 95.75 87 PHE A O 1
ATOM 630 N N . VAL A 1 88 ? -3.758 0.812 -4.434 1 94.31 88 VAL A N 1
ATOM 631 C CA . VAL A 1 88 ? -4.102 1.714 -3.34 1 94.31 88 VAL A CA 1
ATOM 632 C C . VAL A 1 88 ? -5.379 1.232 -2.656 1 94.31 88 VAL A C 1
ATOM 634 O O . VAL A 1 88 ? -5.438 1.143 -1.427 1 94.31 88 VAL A O 1
ATOM 637 N N . ASP A 1 89 ? -6.336 0.848 -3.387 1 93.69 89 ASP A N 1
ATOM 638 C CA . ASP A 1 89 ? -7.609 0.369 -2.859 1 93.69 89 ASP A CA 1
ATOM 639 C C . ASP A 1 89 ? -7.418 -0.891 -2.018 1 93.69 89 ASP A C 1
ATOM 641 O O . ASP A 1 89 ? -7.98 -1.008 -0.927 1 93.69 89 ASP A O 1
ATOM 645 N N . LEU A 1 90 ? -6.637 -1.823 -2.523 1 95.38 90 LEU A N 1
ATOM 646 C CA . LEU A 1 90 ? -6.379 -3.07 -1.812 1 95.38 90 LEU A CA 1
ATOM 647 C C . LEU A 1 90 ? -5.715 -2.803 -0.465 1 95.38 90 LEU A C 1
ATOM 649 O O . LEU A 1 90 ? -6.109 -3.379 0.552 1 95.38 90 LEU A O 1
ATOM 653 N N . THR A 1 91 ? -4.672 -1.965 -0.47 1 93.94 91 THR A N 1
ATOM 654 C CA . THR A 1 91 ? -3.926 -1.665 0.746 1 93.94 91 THR A CA 1
ATOM 655 C C . THR A 1 91 ? -4.812 -0.949 1.762 1 93.94 91 THR A C 1
ATOM 657 O O . THR A 1 91 ? -4.773 -1.258 2.955 1 93.94 91 THR A O 1
ATOM 660 N N . ALA A 1 92 ? -5.691 -0.022 1.279 1 88.62 92 ALA A N 1
ATOM 661 C CA . ALA A 1 92 ? -6.559 0.764 2.156 1 88.62 92 ALA A CA 1
ATOM 662 C C . ALA A 1 92 ? -7.688 -0.091 2.723 1 88.62 92 ALA A C 1
ATOM 664 O O . ALA A 1 92 ? -8.141 0.132 3.848 1 88.62 92 ALA A O 1
ATOM 665 N N . ASN A 1 93 ? -8.117 -1.045 1.971 1 89.62 93 ASN A N 1
ATOM 666 C CA . ASN A 1 93 ? -9.305 -1.802 2.357 1 89.62 93 ASN A CA 1
ATOM 667 C C . ASN A 1 93 ? -8.938 -3.037 3.174 1 89.62 93 ASN A C 1
ATOM 669 O O . ASN A 1 93 ? -9.82 -3.785 3.607 1 89.62 93 ASN A O 1
ATOM 673 N N . ASN A 1 94 ? -7.762 -3.322 3.314 1 90.44 94 ASN A N 1
ATOM 674 C CA . ASN A 1 94 ? -7.312 -4.355 4.242 1 90.44 94 ASN A CA 1
ATOM 675 C C . ASN A 1 94 ? -6.742 -3.748 5.52 1 90.44 94 ASN A C 1
ATOM 677 O O . ASN A 1 94 ? -6.008 -2.76 5.473 1 90.44 94 ASN A O 1
ATOM 681 N N . ASP A 1 95 ? -7.129 -4.297 6.629 1 81.81 95 ASP A N 1
ATOM 682 C CA . ASP A 1 95 ? -6.77 -3.734 7.926 1 81.81 95 ASP A CA 1
ATOM 683 C C . ASP A 1 95 ? -5.254 -3.691 8.109 1 81.81 95 ASP A C 1
ATOM 685 O O . ASP A 1 95 ? -4.715 -2.719 8.633 1 81.81 95 ASP A O 1
ATOM 689 N N . THR A 1 96 ? -4.699 -4.863 7.695 1 88.75 96 THR A N 1
ATOM 690 C CA . THR A 1 96 ? -3.258 -5.008 7.855 1 88.75 96 THR A CA 1
ATOM 691 C C . THR A 1 96 ? -2.625 -5.566 6.586 1 88.75 96 THR A C 1
ATOM 693 O O . THR A 1 96 ? -3.266 -6.312 5.84 1 88.75 96 THR A O 1
ATOM 696 N N . THR A 1 97 ? -1.488 -5.086 6.375 1 92.5 97 THR A N 1
ATOM 697 C CA . THR A 1 97 ? -0.69 -5.574 5.258 1 92.5 97 THR A CA 1
ATOM 698 C C . THR A 1 97 ? 0.672 -6.066 5.738 1 92.5 97 THR A C 1
ATOM 700 O O . THR A 1 97 ? 1.303 -5.43 6.586 1 92.5 97 THR A O 1
ATOM 703 N N . GLN A 1 98 ? 1.096 -7.18 5.168 1 91.38 98 GLN A N 1
ATOM 704 C CA . GLN A 1 98 ? 2.426 -7.723 5.422 1 91.38 98 GLN A CA 1
ATOM 705 C C . GLN A 1 98 ? 3.232 -7.832 4.129 1 91.38 98 GLN A C 1
ATOM 707 O O . GLN A 1 98 ? 2.754 -8.383 3.137 1 91.38 98 GLN A O 1
ATOM 712 N N . SER A 1 99 ? 4.438 -7.359 4.176 1 91.19 99 SER A N 1
ATOM 713 C CA . SER A 1 99 ? 5.309 -7.438 3.008 1 91.19 99 SER A CA 1
ATOM 714 C C . SER A 1 99 ? 6.336 -8.555 3.154 1 91.19 99 SER A C 1
ATOM 716 O O . SER A 1 99 ? 6.887 -8.758 4.238 1 91.19 99 SER A O 1
ATOM 718 N N . TRP A 1 100 ? 6.555 -9.273 2.096 1 85.88 100 TRP A N 1
ATOM 719 C CA . TRP A 1 100 ? 7.543 -10.344 1.983 1 85.88 100 TRP A CA 1
ATOM 720 C C . TRP A 1 100 ? 8.617 -9.992 0.963 1 85.88 100 TRP A C 1
ATOM 722 O O . TRP A 1 100 ? 8.328 -9.844 -0.227 1 85.88 100 TRP A O 1
ATOM 732 N N . LEU A 1 101 ? 9.695 -9.625 1.399 1 76.81 101 LEU A N 1
ATOM 733 C CA . LEU A 1 101 ? 10.758 -9.109 0.538 1 76.81 101 LEU A CA 1
ATOM 734 C C . LEU A 1 101 ? 11.859 -10.148 0.347 1 76.81 101 LEU A C 1
ATOM 736 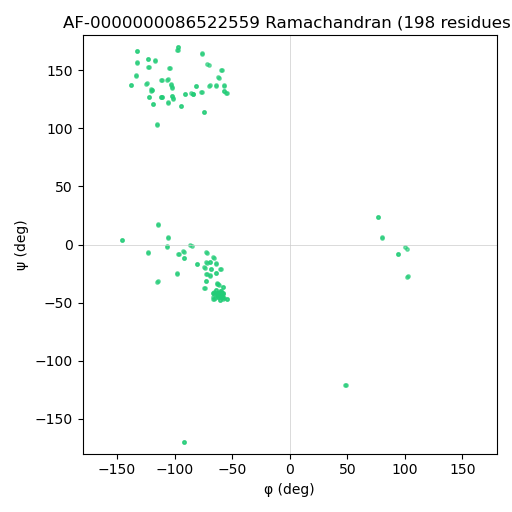O O . LEU A 1 101 ? 12.07 -11 1.215 1 76.81 101 LEU A O 1
ATOM 740 N N . MET B 1 1 ? 12.062 -2.051 13.203 1 63.69 1 MET B N 1
ATOM 741 C CA . MET B 1 1 ? 10.906 -2.441 12.398 1 63.69 1 MET B CA 1
ATOM 742 C C . MET B 1 1 ? 10.07 -1.224 12.016 1 63.69 1 MET B C 1
ATOM 744 O O . MET B 1 1 ? 9.672 -0.441 12.883 1 63.69 1 MET B O 1
ATOM 748 N N . SER B 1 2 ? 10.125 -0.692 10.688 1 84.31 2 SER B N 1
ATOM 749 C CA . SER B 1 2 ? 9.391 0.512 10.32 1 84.31 2 SER B CA 1
ATOM 750 C C . SER B 1 2 ? 7.957 0.181 9.914 1 84.31 2 SER B C 1
ATOM 752 O O . SER B 1 2 ? 7.703 -0.854 9.297 1 84.31 2 SER B O 1
ATOM 754 N N . MET B 1 3 ? 6.984 0.941 10.523 1 92.94 3 MET B N 1
ATOM 755 C CA . MET B 1 3 ? 5.578 0.737 10.188 1 92.94 3 MET B CA 1
ATOM 756 C C . MET B 1 3 ? 5.051 1.883 9.328 1 92.94 3 MET B C 1
ATOM 758 O O . MET B 1 3 ? 5.418 3.039 9.539 1 92.94 3 MET B O 1
ATOM 762 N N . LEU B 1 4 ? 4.195 1.479 8.367 1 96.81 4 LEU B N 1
ATOM 763 C CA . LEU B 1 4 ? 3.508 2.463 7.535 1 96.81 4 LEU B CA 1
ATOM 764 C C . LEU B 1 4 ? 2.041 2.582 7.938 1 96.81 4 LEU B C 1
ATOM 766 O O . LEU B 1 4 ? 1.324 1.58 7.992 1 96.81 4 LEU B O 1
ATOM 770 N N . HIS B 1 5 ? 1.617 3.783 8.297 1 96.69 5 HIS B N 1
ATOM 771 C CA . HIS B 1 5 ? 0.209 4.062 8.555 1 96.69 5 HIS B CA 1
ATOM 772 C C . HIS B 1 5 ? -0.431 4.797 7.379 1 96.69 5 HIS B C 1
ATOM 774 O O . HIS B 1 5 ? 0.065 5.84 6.949 1 96.69 5 HIS B O 1
ATOM 780 N N . ILE B 1 6 ? -1.515 4.277 6.91 1 96.62 6 ILE B N 1
ATOM 781 C CA . ILE B 1 6 ? -2.211 4.887 5.785 1 96.62 6 ILE B CA 1
ATOM 782 C C . ILE B 1 6 ? -3.545 5.465 6.254 1 96.62 6 ILE B C 1
ATOM 784 O O . ILE B 1 6 ? -4.375 4.75 6.82 1 96.62 6 ILE B O 1
ATOM 788 N N . VAL B 1 7 ? -3.783 6.688 5.977 1 96.44 7 VAL B N 1
ATOM 789 C CA . VAL B 1 7 ? -5.023 7.363 6.348 1 96.44 7 VAL B CA 1
ATOM 790 C C . VAL B 1 7 ? -5.738 7.859 5.094 1 96.44 7 VAL B C 1
ATOM 792 O O . VAL B 1 7 ? -5.113 8.422 4.195 1 96.44 7 VAL B O 1
ATOM 795 N N . ASN B 1 8 ? -7.023 7.621 4.988 1 95.94 8 ASN B N 1
ATOM 796 C CA . ASN B 1 8 ? -7.688 8.008 3.748 1 95.94 8 ASN B CA 1
ATOM 797 C C . ASN B 1 8 ? -8.852 8.969 4.012 1 95.94 8 ASN B C 1
ATOM 799 O O . ASN B 1 8 ? -9.414 9.531 3.076 1 95.94 8 ASN B O 1
ATOM 803 N N . LYS B 1 9 ? -9.188 9.195 5.301 1 94.44 9 LYS B N 1
ATOM 804 C CA . LYS B 1 9 ? -10.305 10.086 5.586 1 94.44 9 LYS B CA 1
ATOM 805 C C . LYS B 1 9 ? -9.812 11.445 6.078 1 94.44 9 LYS B C 1
ATOM 807 O O . LYS B 1 9 ? -8.828 11.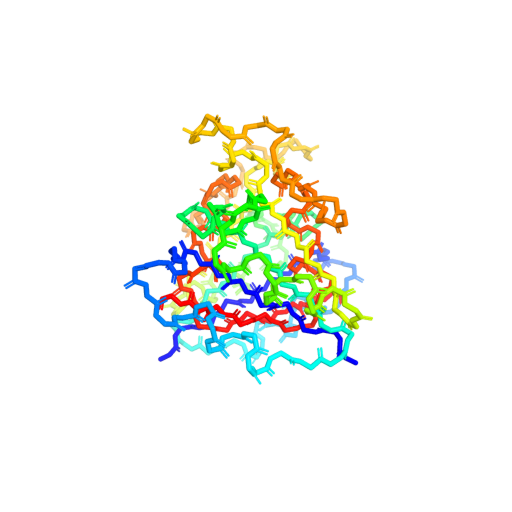523 6.82 1 94.44 9 LYS B O 1
ATOM 812 N N . SER B 1 10 ? -10.625 12.422 5.805 1 94.56 10 SER B N 1
ATOM 813 C CA . SER B 1 10 ? -10.289 13.797 6.18 1 94.56 10 SER B CA 1
ATOM 814 C C . SER B 1 10 ? -10.203 13.945 7.695 1 94.56 10 SER B C 1
ATOM 816 O O . SER B 1 10 ? -11.062 13.445 8.422 1 94.56 10 SER B O 1
ATOM 818 N N . PRO B 1 11 ? -9.219 14.648 8.18 1 94.06 11 PRO B N 1
ATOM 819 C CA . PRO B 1 11 ? -9.125 14.898 9.625 1 94.06 11 PRO B CA 1
ATOM 820 C C . PRO B 1 11 ? -10.25 15.789 10.141 1 94.06 11 PRO B C 1
ATOM 822 O O . PRO B 1 11 ? -10.43 15.914 11.359 1 94.06 11 PRO B O 1
ATOM 825 N N . PHE B 1 12 ? -11 16.375 9.234 1 92.62 12 PHE B N 1
ATOM 826 C CA . PHE B 1 12 ? -12.047 17.312 9.656 1 92.62 12 PHE B CA 1
ATOM 827 C C . PHE B 1 12 ? -13.398 16.609 9.711 1 92.62 12 PHE B C 1
ATOM 829 O O . PHE B 1 12 ? -14.391 17.203 10.156 1 92.62 12 PHE B O 1
ATOM 836 N N . GLU B 1 13 ? -13.375 15.445 9.234 1 91.44 13 GLU B N 1
ATOM 837 C CA . GLU B 1 13 ? -14.633 14.719 9.195 1 91.44 13 GLU B CA 1
ATOM 838 C C . GLU B 1 13 ? -14.602 13.508 10.125 1 91.44 13 GLU B C 1
ATOM 840 O O . GLU B 1 13 ? -15.641 13.07 10.625 1 91.44 13 GLU B O 1
ATOM 845 N N . ARG B 1 14 ? -13.391 12.93 10.273 1 90.12 14 ARG B N 1
ATOM 846 C CA . ARG B 1 14 ? -13.266 11.695 11.047 1 90.12 14 ARG B CA 1
ATOM 847 C C . ARG B 1 14 ? -12.102 11.781 12.031 1 90.12 14 ARG B C 1
ATOM 849 O O . ARG B 1 14 ? -11.141 12.516 11.797 1 90.12 14 ARG B O 1
ATOM 856 N N . VAL B 1 15 ? -12.219 10.961 13.094 1 91.12 15 VAL B N 1
ATOM 857 C CA . VAL B 1 15 ? -11.195 10.961 14.133 1 91.12 15 VAL B CA 1
ATOM 858 C C . VAL B 1 15 ? -10.047 10.031 13.734 1 91.12 15 VAL B C 1
ATOM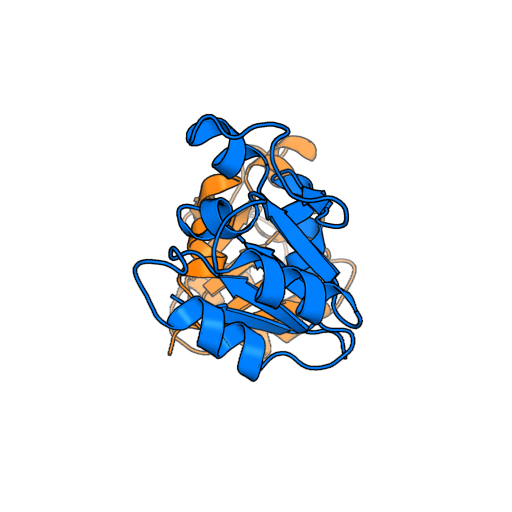 860 O O . VAL B 1 15 ? -9.008 9.992 14.398 1 91.12 15 VAL B O 1
ATOM 863 N N . ALA B 1 16 ? -10.148 9.414 12.633 1 90.12 16 ALA B N 1
ATOM 864 C CA . ALA B 1 16 ? -9.188 8.383 12.219 1 90.12 16 ALA B CA 1
ATOM 865 C C . ALA B 1 16 ? -7.777 8.953 12.125 1 90.12 16 ALA B C 1
ATOM 867 O O . ALA B 1 16 ? -6.812 8.305 12.523 1 90.12 16 ALA B O 1
ATOM 868 N N . PHE B 1 17 ? -7.684 10.109 11.633 1 94.62 17 PHE B N 1
ATOM 869 C CA . PHE B 1 17 ? -6.367 10.719 11.477 1 94.62 17 PHE B CA 1
ATOM 870 C C . PHE B 1 17 ? -5.734 10.992 12.836 1 94.62 17 PHE B C 1
ATOM 872 O O . PHE B 1 17 ? -4.57 10.664 13.062 1 94.62 17 PHE B O 1
ATOM 879 N N . GLU B 1 18 ? -6.461 11.531 13.68 1 92.88 18 GLU B N 1
ATOM 880 C CA . GLU B 1 18 ? -5.957 11.797 15.023 1 92.88 18 GLU B CA 1
ATOM 881 C C . GLU B 1 18 ? -5.598 10.508 15.742 1 92.88 18 GLU B C 1
ATOM 883 O O . GLU B 1 18 ? -4.586 10.445 16.453 1 92.88 18 GLU B O 1
ATOM 888 N N . SER B 1 19 ? -6.426 9.562 15.578 1 94.81 19 SER B N 1
ATOM 889 C CA . SER B 1 19 ? -6.137 8.258 16.156 1 94.81 19 SER B CA 1
ATOM 890 C C . SER B 1 19 ? -4.824 7.691 15.625 1 94.81 19 SER B C 1
ATOM 892 O O . SER B 1 19 ? -4.027 7.133 16.375 1 94.81 19 SER B O 1
ATOM 894 N N . CYS B 1 20 ? -4.633 7.789 14.367 1 96.06 20 CYS B N 1
ATOM 895 C CA . CYS B 1 20 ? -3.396 7.34 13.742 1 96.06 20 CYS B CA 1
ATOM 896 C C . CYS B 1 20 ? -2.188 8.031 14.352 1 96.06 20 CYS B C 1
ATOM 898 O O . CYS B 1 20 ? -1.206 7.383 14.711 1 96.06 20 CYS B O 1
ATOM 900 N N . LEU B 1 21 ? -2.307 9.367 14.508 1 94.94 21 LEU B N 1
ATOM 901 C CA . LEU B 1 21 ? -1.199 10.133 15.062 1 94.94 21 LEU B CA 1
ATOM 902 C C . LEU B 1 21 ? -0.898 9.703 16.484 1 94.94 21 LEU B C 1
ATOM 904 O O . LEU B 1 21 ? 0.263 9.68 16.906 1 94.94 21 LEU B O 1
ATOM 908 N N . ALA B 1 22 ? -1.892 9.352 17.172 1 93.75 22 ALA B N 1
ATOM 909 C CA . ALA B 1 22 ? -1.747 8.938 18.562 1 93.75 22 ALA B CA 1
ATOM 910 C C . ALA B 1 22 ? -1.095 7.562 18.656 1 93.75 22 ALA B C 1
ATOM 912 O O . ALA B 1 22 ? -0.399 7.266 19.625 1 93.75 22 ALA B O 1
ATOM 913 N N . HIS B 1 23 ? -1.238 6.809 17.656 1 94.81 23 HIS B N 1
ATOM 914 C CA . HIS B 1 23 ? -0.782 5.422 17.688 1 94.81 23 HIS B CA 1
ATOM 915 C C . HIS B 1 23 ? 0.586 5.277 17.031 1 94.81 23 HIS B C 1
ATOM 917 O O . HIS B 1 23 ? 1.34 4.355 17.359 1 94.81 23 HIS B O 1
ATOM 923 N N . ALA B 1 24 ? 0.935 6.137 16.156 1 95.81 24 ALA B N 1
ATOM 924 C CA . ALA B 1 24 ? 2.197 6.047 15.422 1 95.81 24 ALA B CA 1
ATOM 925 C C . ALA B 1 24 ? 3.385 6.305 16.344 1 95.81 24 ALA B C 1
ATOM 927 O O . ALA B 1 24 ? 3.328 7.188 17.203 1 95.81 24 ALA B O 1
ATOM 928 N N . ASN B 1 25 ? 4.418 5.527 16.203 1 96.31 25 ASN B N 1
ATOM 929 C CA . ASN B 1 25 ? 5.625 5.656 17.016 1 96.31 25 ASN B CA 1
ATOM 930 C C . ASN B 1 25 ? 6.703 6.453 16.281 1 96.31 25 ASN B C 1
ATOM 932 O O . ASN B 1 25 ? 6.594 6.707 15.086 1 96.31 25 ASN B O 1
ATOM 936 N N . ALA B 1 26 ? 7.742 6.848 17.062 1 96.5 26 ALA B N 1
ATOM 937 C CA . ALA B 1 26 ? 8.891 7.512 16.469 1 96.5 26 ALA B CA 1
ATOM 938 C C . ALA B 1 26 ? 9.523 6.637 15.383 1 96.5 26 ALA B C 1
ATOM 940 O O . ALA B 1 26 ? 9.742 5.441 15.586 1 96.5 26 ALA B O 1
ATOM 941 N N . GLY B 1 27 ? 9.781 7.223 14.234 1 95.88 27 GLY B N 1
ATOM 942 C CA . GLY B 1 27 ? 10.414 6.5 13.148 1 95.88 27 GLY B CA 1
ATOM 943 C C . GLY B 1 27 ? 9.414 5.906 12.172 1 95.88 27 GLY B C 1
ATOM 944 O O . GLY B 1 27 ? 9.789 5.457 11.086 1 95.88 27 GLY B O 1
ATOM 945 N N . ASP B 1 28 ? 8.086 5.945 12.484 1 96.75 28 ASP B N 1
ATOM 946 C CA . ASP B 1 28 ? 7.055 5.426 11.594 1 96.75 28 ASP B CA 1
ATOM 947 C C . ASP B 1 28 ? 6.797 6.387 10.43 1 96.75 28 ASP B C 1
ATOM 949 O O . ASP B 1 28 ? 7.25 7.531 10.453 1 96.75 28 ASP B O 1
ATOM 953 N N . SER B 1 29 ? 6.137 5.84 9.445 1 97.25 29 SER B N 1
ATOM 954 C CA . SER B 1 29 ? 5.695 6.621 8.297 1 97.25 29 SER B CA 1
ATOM 955 C C . SER B 1 29 ? 4.18 6.762 8.273 1 97.25 29 SER B C 1
ATOM 957 O O . SER B 1 29 ? 3.457 5.82 8.609 1 97.25 29 SER B O 1
ATOM 959 N N . ILE B 1 30 ? 3.727 7.922 7.895 1 97.44 30 ILE B N 1
ATOM 960 C CA . ILE B 1 30 ? 2.305 8.188 7.715 1 97.44 30 ILE B CA 1
ATOM 961 C C . ILE B 1 30 ? 2.041 8.656 6.285 1 97.44 30 ILE B C 1
ATOM 963 O O . ILE B 1 30 ? 2.701 9.57 5.793 1 97.44 30 ILE B O 1
ATOM 967 N N . LEU B 1 31 ? 1.129 8 5.641 1 97.94 31 LEU B N 1
ATOM 968 C CA . LEU B 1 31 ? 0.775 8.359 4.27 1 97.94 31 LEU B CA 1
ATOM 969 C C . LEU B 1 31 ? -0.692 8.766 4.176 1 97.94 31 LEU B C 1
ATOM 971 O O . LEU B 1 31 ? -1.58 7.992 4.543 1 97.94 31 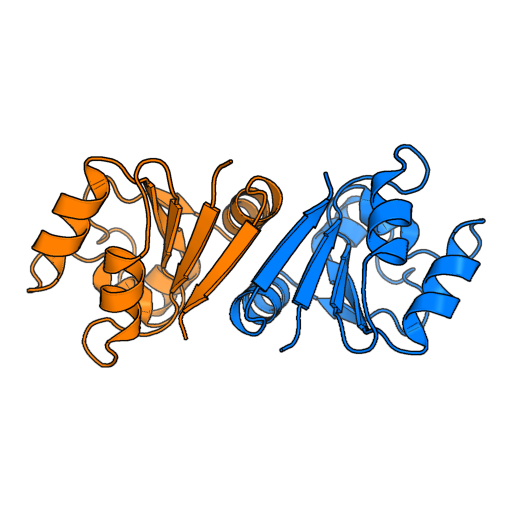LEU B O 1
ATOM 975 N N . MET B 1 32 ? -0.866 10.016 3.725 1 97.38 32 MET B N 1
ATOM 976 C CA . MET B 1 32 ? -2.215 10.523 3.486 1 97.38 32 MET B CA 1
ATOM 977 C C . MET B 1 32 ? -2.648 10.266 2.049 1 97.38 32 MET B C 1
ATOM 979 O O . MET B 1 32 ? -1.928 10.602 1.107 1 97.38 32 MET B O 1
ATOM 983 N N . ILE B 1 33 ? -3.85 9.672 1.898 1 96.94 33 ILE B N 1
ATOM 984 C CA . ILE B 1 33 ? -4.406 9.445 0.569 1 96.94 33 ILE B CA 1
ATOM 985 C C . ILE B 1 33 ? -5.863 9.898 0.539 1 96.94 33 ILE B C 1
ATOM 987 O O . ILE B 1 33 ? -6.461 10.164 1.585 1 96.94 33 ILE B O 1
ATOM 991 N N . GLU B 1 34 ? -6.48 10.031 -0.699 1 95.81 34 GLU B N 1
ATOM 992 C CA . GLU B 1 34 ? -7.871 10.414 -0.932 1 95.81 34 GLU B CA 1
ATOM 993 C C . GLU B 1 34 ? -8.25 11.648 -0.126 1 95.81 34 GLU B C 1
ATOM 995 O O . GLU B 1 34 ? -7.617 12.703 -0.262 1 95.81 34 GLU B O 1
ATOM 1000 N N . ASP B 1 35 ? -9.258 11.594 0.756 1 95.56 35 ASP B N 1
ATOM 1001 C CA . ASP B 1 35 ? -9.758 12.781 1.447 1 95.56 35 ASP B CA 1
ATOM 1002 C C . ASP B 1 35 ? -8.789 13.234 2.531 1 95.56 35 ASP B C 1
ATOM 1004 O O . ASP B 1 35 ? -8.812 14.398 2.943 1 95.56 35 ASP B O 1
ATOM 1008 N N . ALA B 1 36 ? -7.938 12.445 2.975 1 96.81 36 ALA B N 1
ATOM 1009 C CA . ALA B 1 36 ? -7.035 12.797 4.07 1 96.81 36 ALA B CA 1
ATOM 1010 C C . ALA B 1 36 ? -5.98 13.797 3.613 1 96.81 36 ALA B C 1
ATOM 1012 O O . ALA B 1 36 ? -5.336 14.453 4.438 1 96.81 36 ALA B O 1
ATOM 1013 N N . VAL B 1 37 ? -5.824 13.945 2.27 1 96.81 37 VAL B N 1
ATOM 1014 C CA . VAL B 1 37 ? -4.738 14.773 1.761 1 96.81 37 VAL B CA 1
ATOM 1015 C C . VAL B 1 37 ? -5 16.234 2.104 1 96.81 37 VAL B C 1
ATOM 1017 O O . VAL B 1 37 ? -4.066 17.047 2.17 1 96.81 37 VAL B O 1
ATOM 1020 N N . VAL B 1 38 ? -6.195 16.594 2.371 1 95.62 38 VAL B N 1
ATOM 1021 C CA . VAL B 1 38 ? -6.527 17.969 2.707 1 95.62 38 VAL B CA 1
ATOM 1022 C C . VAL B 1 38 ? -5.836 18.375 4.008 1 95.62 38 VAL B C 1
ATOM 1024 O O . VAL B 1 38 ? -5.594 19.562 4.25 1 95.62 38 VAL B O 1
ATOM 1027 N N . GLY B 1 39 ? -5.512 17.391 4.84 1 95.56 39 GLY B N 1
ATOM 1028 C CA . GLY B 1 39 ? -4.809 17.641 6.086 1 95.56 39 GLY B CA 1
ATOM 1029 C C . GLY B 1 39 ? -3.367 18.078 5.887 1 95.56 39 GLY B C 1
ATOM 1030 O O . GLY B 1 39 ? -2.727 18.578 6.812 1 95.56 39 GLY B O 1
ATOM 1031 N N . ALA B 1 40 ? -2.832 17.906 4.734 1 96.12 40 ALA B N 1
ATOM 1032 C CA . ALA B 1 40 ? -1.441 18.234 4.43 1 96.12 40 ALA B CA 1
ATOM 1033 C C . ALA B 1 40 ? -1.274 19.734 4.164 1 96.12 40 ALA B C 1
ATOM 1035 O O . ALA B 1 40 ? -0.151 20.234 4.121 1 96.12 40 ALA B O 1
ATOM 1036 N N . VAL B 1 41 ? -2.371 20.422 3.906 1 93.88 41 VAL B N 1
ATOM 1037 C CA . VAL B 1 41 ? -2.312 21.828 3.516 1 93.88 41 VAL B CA 1
ATOM 1038 C C . VAL B 1 41 ? -2.168 22.703 4.758 1 93.88 41 VAL B C 1
ATOM 1040 O O . VAL B 1 41 ? -2.869 22.5 5.754 1 93.88 41 VAL B O 1
ATOM 1043 N N . ASP B 1 42 ? -1.296 23.688 4.676 1 89.31 42 ASP B N 1
ATOM 1044 C CA . ASP B 1 42 ? -1.004 24.562 5.797 1 89.31 42 ASP B CA 1
ATOM 1045 C C . ASP B 1 42 ? -2.176 25.516 6.074 1 89.31 42 ASP B C 1
ATOM 1047 O O . ASP B 1 42 ? -2.982 25.781 5.18 1 89.31 42 ASP B O 1
ATOM 1051 N N . GLY B 1 43 ? -2.225 25.953 7.336 1 85.44 43 GLY B N 1
ATOM 1052 C CA . GLY B 1 43 ? -3.17 27.016 7.676 1 85.44 43 GLY B CA 1
ATOM 1053 C C . GLY B 1 43 ? -4.414 26.484 8.375 1 85.44 43 GLY B C 1
ATOM 1054 O O . GLY B 1 43 ? -5.32 27.266 8.688 1 85.44 43 GLY B O 1
ATOM 1055 N N . SER B 1 44 ? -4.52 25.203 8.516 1 83.38 44 SER B N 1
ATOM 1056 C CA . SER B 1 44 ? -5.68 24.641 9.211 1 83.38 44 SER B CA 1
ATOM 1057 C C . SER B 1 44 ? -5.359 24.344 10.672 1 83.38 44 SER B C 1
ATOM 1059 O O . SER B 1 44 ? -4.211 24.453 11.094 1 83.38 44 SER B O 1
ATOM 1061 N N . SER B 1 45 ? -6.375 24.016 11.469 1 86.5 45 SER B N 1
ATOM 1062 C CA . SER B 1 45 ? -6.207 23.625 12.867 1 86.5 45 SER B CA 1
ATOM 1063 C C . SER B 1 45 ? -5.402 22.328 12.984 1 86.5 45 SER B C 1
ATOM 1065 O O . SER B 1 45 ? -4.852 22.031 14.047 1 86.5 45 SER B O 1
ATOM 1067 N N . PHE B 1 46 ? -5.293 21.641 11.922 1 92.62 46 PHE B N 1
ATOM 1068 C CA . PHE B 1 46 ? -4.641 20.344 11.938 1 92.62 46 PHE B CA 1
ATOM 1069 C C . PHE B 1 46 ? -3.154 20.484 11.617 1 92.62 46 PHE B C 1
ATOM 1071 O O . PHE B 1 46 ? -2.373 19.562 11.875 1 92.62 46 PHE B O 1
ATOM 1078 N N . SER B 1 47 ? -2.781 21.625 11.164 1 93.69 47 SER B N 1
ATOM 1079 C CA . SER B 1 47 ? -1.405 21.875 10.742 1 93.69 47 SER B CA 1
ATOM 1080 C C . SER B 1 47 ? -0.431 21.672 11.898 1 93.69 47 SER B C 1
ATOM 1082 O O . SER B 1 47 ? 0.643 21.094 11.719 1 93.69 47 SER B O 1
ATOM 1084 N N . GLY B 1 48 ? -0.841 22.141 13 1 94.44 48 GLY B N 1
ATOM 1085 C CA . GLY B 1 48 ? 0.013 22 14.172 1 94.44 48 GLY B CA 1
ATOM 1086 C C . GLY B 1 48 ? 0.307 20.562 14.531 1 94.44 48 GLY B C 1
ATOM 1087 O O . GLY B 1 48 ? 1.439 20.219 14.875 1 94.44 48 GLY B O 1
ATOM 1088 N N . LYS B 1 49 ? -0.662 19.75 14.422 1 95.25 49 LYS B N 1
ATOM 1089 C CA . LYS B 1 49 ? -0.519 18.328 14.75 1 95.25 49 LYS B CA 1
ATOM 1090 C C . LYS B 1 49 ? 0.418 17.641 13.766 1 95.25 49 LYS B C 1
ATOM 1092 O O . LYS B 1 49 ? 1.248 16.812 14.164 1 95.25 49 LYS B O 1
ATOM 1097 N N . ILE B 1 50 ? 0.296 17.953 12.508 1 96.25 50 ILE B N 1
ATOM 1098 C CA . ILE B 1 50 ? 1.147 17.359 11.477 1 96.25 50 ILE B CA 1
ATOM 1099 C C . ILE B 1 50 ? 2.594 17.797 11.695 1 96.25 50 ILE B C 1
ATOM 1101 O O . ILE B 1 50 ? 3.514 16.984 11.625 1 96.25 50 ILE B O 1
ATOM 1105 N N . LYS B 1 51 ? 2.777 19.109 11.945 1 96.06 51 LYS B N 1
ATOM 1106 C CA . LYS B 1 51 ? 4.121 19.625 12.188 1 96.06 51 LYS B CA 1
ATOM 1107 C C . LYS B 1 51 ? 4.766 18.938 13.391 1 96.06 51 LYS B C 1
ATOM 1109 O O . LYS B 1 51 ? 5.949 18.594 13.352 1 96.06 51 LYS B O 1
ATOM 1114 N N . ALA B 1 52 ? 3.984 18.75 14.406 1 95.88 52 ALA B N 1
ATOM 1115 C CA . ALA B 1 52 ? 4.488 18.047 15.578 1 95.88 52 ALA B CA 1
ATOM 1116 C C . ALA B 1 52 ? 4.883 16.609 15.227 1 95.88 52 ALA B C 1
ATOM 1118 O O . ALA B 1 52 ? 5.922 16.109 15.68 1 95.88 52 ALA B O 1
ATOM 1119 N N . ALA B 1 53 ? 4.098 15.922 14.453 1 96.25 53 ALA B N 1
ATOM 1120 C CA . ALA B 1 53 ? 4.363 14.539 14.055 1 96.25 53 ALA B CA 1
ATOM 1121 C C . ALA B 1 53 ? 5.648 14.445 13.242 1 96.25 53 ALA B C 1
ATOM 1123 O O . ALA B 1 53 ? 6.398 13.477 13.367 1 96.25 53 ALA B O 1
ATOM 1124 N N . MET B 1 54 ? 5.941 15.477 12.461 1 96.88 54 MET B N 1
ATOM 1125 C CA . MET B 1 54 ? 7.082 15.461 11.555 1 96.88 54 MET B CA 1
ATOM 1126 C C . MET B 1 54 ? 8.391 15.57 12.328 1 96.88 54 MET B C 1
ATOM 1128 O O . MET B 1 54 ? 9.477 15.438 11.75 1 96.88 54 MET B O 1
ATOM 1132 N N . SER B 1 55 ? 8.305 15.797 13.602 1 97 55 SER B N 1
ATOM 1133 C CA . SER B 1 55 ? 9.516 15.891 14.422 1 97 55 SER B CA 1
ATOM 1134 C C . SER B 1 55 ? 10.203 14.539 14.547 1 97 55 SER B C 1
ATOM 1136 O O . SER B 1 55 ? 11.422 14.469 14.719 1 97 55 SER B O 1
ATOM 1138 N N . ASP B 1 56 ? 9.453 13.398 14.445 1 97.31 56 ASP B N 1
ATOM 1139 C CA . ASP B 1 56 ? 10.086 12.094 14.648 1 97.31 56 ASP B CA 1
ATOM 1140 C C . ASP B 1 56 ? 9.461 11.031 13.75 1 97.31 56 ASP B C 1
ATOM 1142 O O . ASP B 1 56 ? 9.758 9.844 13.875 1 97.31 56 ASP B O 1
ATOM 1146 N N . LYS B 1 57 ? 8.547 11.469 12.914 1 97 57 LYS B N 1
ATOM 1147 C CA . LYS B 1 57 ? 7.934 10.602 11.914 1 97 57 LYS B CA 1
ATOM 1148 C C . LYS B 1 57 ? 8.117 11.164 10.508 1 97 57 LYS B C 1
ATOM 1150 O O . LYS B 1 57 ? 8.445 12.336 10.344 1 97 57 LYS B O 1
ATOM 1155 N N . THR B 1 58 ? 8.008 10.383 9.547 1 97.56 58 THR B N 1
ATOM 1156 C CA . THR B 1 58 ? 7.98 10.859 8.164 1 97.56 58 THR B CA 1
ATOM 1157 C C . THR B 1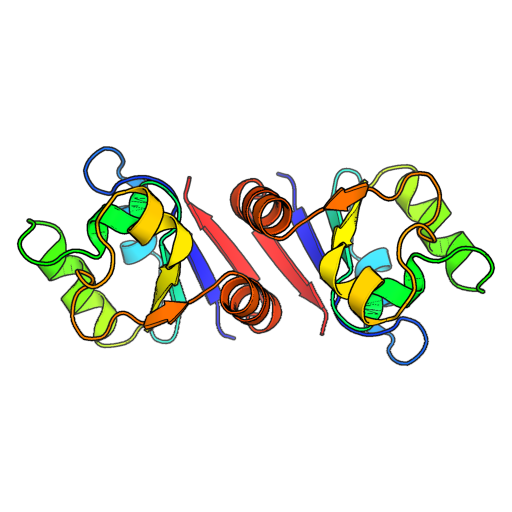 58 ? 6.555 10.883 7.625 1 97.56 58 THR B C 1
ATOM 1159 O O . THR B 1 58 ? 5.836 9.883 7.715 1 97.56 58 THR B O 1
ATOM 1162 N N . VAL B 1 59 ? 6.133 12.016 7.125 1 98 59 VAL B N 1
ATOM 1163 C CA . VAL B 1 59 ? 4.766 12.188 6.645 1 98 59 VAL B CA 1
ATOM 1164 C C . VAL B 1 59 ? 4.77 12.336 5.125 1 98 59 VAL B C 1
ATOM 1166 O O . VAL B 1 59 ? 5.504 13.156 4.574 1 98 59 VAL B O 1
ATOM 1169 N N . TYR B 1 60 ? 3.953 11.492 4.5 1 98.19 60 TYR B N 1
ATOM 1170 C CA . TYR B 1 60 ? 3.816 11.461 3.049 1 98.19 60 TYR B CA 1
ATOM 1171 C C . TYR B 1 60 ? 2.396 11.82 2.627 1 98.19 60 TYR B C 1
ATOM 1173 O O . TYR B 1 60 ? 1.46 11.711 3.42 1 98.19 60 TYR B O 1
ATOM 1181 N N . VAL B 1 61 ? 2.275 12.25 1.397 1 98.06 61 VAL B N 1
ATOM 1182 C CA . VAL B 1 61 ? 0.983 12.492 0.764 1 98.06 61 VAL B CA 1
ATOM 1183 C C . VAL B 1 61 ? 1.004 11.961 -0.667 1 98.06 61 VAL B C 1
ATOM 1185 O O . VAL B 1 61 ? 2.008 12.094 -1.372 1 98.06 61 VAL B O 1
ATOM 1188 N N . LEU B 1 62 ? -0.071 11.312 -1.073 1 97.94 62 LEU B N 1
ATOM 1189 C CA . LEU B 1 62 ? -0.179 10.875 -2.461 1 97.94 62 LEU B CA 1
ATOM 1190 C C . LEU B 1 62 ? -0.48 12.055 -3.381 1 97.94 62 LEU B C 1
ATOM 1192 O O . LEU B 1 62 ? -1.585 12.602 -3.354 1 97.94 62 LEU B O 1
ATOM 1196 N N . GLY B 1 63 ? 0.445 12.367 -4.219 1 96.94 63 GLY B N 1
ATOM 1197 C CA . GLY B 1 63 ? 0.379 13.555 -5.066 1 96.94 63 GLY B CA 1
ATOM 1198 C C . GLY B 1 63 ? -0.835 13.57 -5.977 1 96.94 63 GLY B C 1
ATOM 1199 O O . GLY B 1 63 ? -1.455 14.617 -6.172 1 96.94 63 GLY B O 1
ATOM 1200 N N . ALA B 1 64 ? -1.153 12.422 -6.555 1 96.31 64 ALA B N 1
ATOM 1201 C CA . ALA B 1 64 ? -2.299 12.312 -7.457 1 96.31 64 ALA B CA 1
ATOM 1202 C C . ALA B 1 64 ? -3.588 12.727 -6.754 1 96.31 64 ALA B C 1
ATOM 1204 O O . ALA B 1 64 ? -4.453 13.375 -7.355 1 96.31 64 ALA B O 1
ATOM 1205 N N . ASP B 1 65 ? -3.746 12.43 -5.512 1 96.62 65 ASP B N 1
ATOM 1206 C CA . ASP B 1 65 ? -4.934 12.789 -4.75 1 96.62 65 ASP B CA 1
ATOM 1207 C C . ASP B 1 65 ? -4.945 14.281 -4.418 1 96.62 65 ASP B C 1
ATOM 1209 O O . ASP B 1 65 ? -6.008 14.906 -4.387 1 96.62 65 ASP B O 1
ATOM 1213 N N . LEU B 1 66 ? -3.779 14.859 -4.121 1 96.31 66 LEU B N 1
ATOM 1214 C CA . LEU B 1 66 ? -3.67 16.297 -3.934 1 96.31 66 LEU B CA 1
ATOM 1215 C C . LEU B 1 66 ? -4.125 17.047 -5.184 1 96.31 66 LEU B C 1
ATOM 1217 O O . LEU B 1 66 ? -4.922 17.984 -5.098 1 96.31 66 LEU B O 1
ATOM 1221 N N . ALA B 1 67 ? -3.658 16.547 -6.297 1 96.62 67 ALA B N 1
ATOM 1222 C CA . ALA B 1 67 ? -3.967 17.188 -7.574 1 96.62 67 ALA B CA 1
ATOM 1223 C C . ALA B 1 67 ? -5.457 17.078 -7.891 1 96.62 67 ALA B C 1
ATOM 1225 O O . ALA B 1 67 ? -6.062 18.047 -8.375 1 96.62 67 ALA B O 1
ATOM 1226 N N . ALA B 1 68 ? -5.961 15.969 -7.625 1 95.75 68 ALA B N 1
ATOM 1227 C CA . ALA B 1 68 ? -7.371 15.727 -7.902 1 95.75 68 ALA B CA 1
ATOM 1228 C C . ALA B 1 68 ? -8.258 16.688 -7.117 1 95.75 68 ALA B C 1
ATOM 1230 O O . ALA B 1 68 ? -9.375 17 -7.539 1 95.75 68 ALA B O 1
ATOM 1231 N N . ARG B 1 69 ? -7.766 17.266 -6.062 1 95.19 69 ARG B N 1
ATOM 1232 C CA . ARG B 1 69 ? -8.555 18.156 -5.219 1 95.19 69 ARG B CA 1
ATOM 1233 C C . ARG B 1 69 ? -8.148 19.609 -5.434 1 95.19 69 ARG B C 1
ATOM 1235 O O . ARG B 1 69 ? -8.578 20.5 -4.691 1 95.19 69 ARG B O 1
ATOM 1242 N N . GLY B 1 70 ? -7.277 19.812 -6.41 1 95.94 70 GLY B N 1
ATOM 1243 C CA . GLY B 1 70 ? -6.859 21.156 -6.727 1 95.94 70 GLY B CA 1
ATOM 1244 C C . GLY B 1 70 ? -5.855 21.719 -5.734 1 95.94 70 GLY B C 1
ATOM 1245 O O . GLY B 1 70 ? -5.734 22.938 -5.586 1 95.94 70 GLY B O 1
ATOM 1246 N N . LEU B 1 71 ? -5.176 20.875 -5.074 1 95.25 71 LEU B N 1
ATOM 1247 C CA . LEU B 1 71 ? -4.285 21.312 -4 1 95.25 71 LEU B CA 1
ATOM 1248 C C . LEU B 1 71 ? -2.828 21.031 -4.359 1 95.25 71 LEU B C 1
ATOM 1250 O O . LEU B 1 71 ? -1.971 20.969 -3.475 1 95.25 71 LEU B O 1
ATOM 1254 N N . GLU B 1 72 ? -2.578 20.812 -5.617 1 92.94 72 GLU B N 1
ATOM 1255 C CA . GLU B 1 72 ? -1.214 20.547 -6.062 1 92.94 72 GLU B CA 1
ATOM 1256 C C . GLU B 1 72 ? -0.266 21.656 -5.629 1 92.94 72 GLU B C 1
ATOM 1258 O O . GLU B 1 72 ? -0.567 22.844 -5.801 1 92.94 72 GLU B O 1
ATOM 1263 N N . GLY B 1 73 ? 0.887 21.281 -5.008 1 91.38 73 GLY B N 1
ATOM 1264 C CA . GLY B 1 73 ? 1.893 22.25 -4.602 1 91.38 73 GLY B CA 1
ATOM 1265 C C . GLY B 1 73 ? 1.551 22.953 -3.305 1 91.38 73 GLY B C 1
ATOM 1266 O O . GLY B 1 73 ? 2.268 23.859 -2.879 1 91.38 73 GLY B O 1
ATOM 1267 N N . LYS B 1 74 ? 0.53 22.594 -2.611 1 93.44 74 LYS B N 1
ATOM 1268 C CA . LYS B 1 74 ? 0.085 23.328 -1.428 1 93.44 74 LYS B CA 1
ATOM 1269 C C . LYS B 1 74 ? 0.417 22.547 -0.152 1 93.44 74 LYS B C 1
ATOM 1271 O O . LYS B 1 74 ? 0.123 23.016 0.952 1 93.44 74 LYS B O 1
ATOM 1276 N N . ALA B 1 75 ? 0.987 21.406 -0.282 1 95.38 75 ALA B N 1
ATOM 1277 C CA . ALA B 1 75 ? 1.367 20.625 0.9 1 95.38 75 ALA B CA 1
ATOM 1278 C C . ALA B 1 75 ? 2.395 21.391 1.739 1 95.38 75 ALA B C 1
ATOM 1280 O O . ALA B 1 75 ? 3.273 22.062 1.197 1 95.38 75 ALA B O 1
ATOM 1281 N N . MET B 1 76 ? 2.277 21.234 3.039 1 95.69 76 MET B N 1
ATOM 1282 C CA . MET B 1 76 ? 3.199 21.875 3.977 1 95.69 76 MET B CA 1
ATOM 1283 C C . MET B 1 76 ? 4.633 21.422 3.727 1 95.69 76 MET B C 1
ATOM 1285 O O . MET B 1 76 ? 4.859 20.281 3.293 1 95.69 76 MET B O 1
ATOM 1289 N N . ASP B 1 77 ? 5.586 22.375 4.055 1 94.94 77 ASP B N 1
ATOM 1290 C CA . ASP B 1 77 ? 6.996 22 4.012 1 94.94 77 ASP B CA 1
ATOM 1291 C C . ASP B 1 77 ? 7.273 20.797 4.914 1 94.94 77 ASP B C 1
ATOM 1293 O O . ASP B 1 77 ? 6.754 20.734 6.031 1 94.94 77 ASP B O 1
ATOM 1297 N N . GLY B 1 78 ? 8.078 19.859 4.387 1 96.44 78 GLY B N 1
ATOM 1298 C CA . GLY B 1 78 ? 8.422 18.672 5.176 1 96.44 78 GLY B CA 1
ATOM 1299 C C . GLY B 1 78 ? 7.637 17.438 4.777 1 96.44 78 GLY B C 1
ATOM 1300 O O . GLY B 1 78 ? 8.055 16.312 5.062 1 96.44 78 GLY B O 1
ATOM 1301 N N . ILE B 1 79 ? 6.434 17.672 4.266 1 97.56 79 ILE B N 1
ATOM 1302 C CA . ILE B 1 79 ? 5.648 16.547 3.773 1 97.56 79 ILE B CA 1
ATOM 1303 C C . ILE B 1 79 ? 6.188 16.094 2.418 1 97.56 79 ILE B C 1
ATOM 1305 O O . ILE B 1 79 ? 6.441 16.922 1.537 1 97.56 79 ILE B O 1
ATOM 1309 N N . VAL B 1 80 ? 6.395 14.859 2.252 1 97.62 80 VAL B N 1
ATOM 1310 C CA . VAL B 1 80 ? 6.934 14.305 1.011 1 97.62 80 VAL B CA 1
ATOM 1311 C C . VAL B 1 80 ? 5.785 13.859 0.106 1 97.62 80 VAL B C 1
ATOM 1313 O O . VAL B 1 80 ? 4.996 12.992 0.478 1 97.62 80 VAL B O 1
ATOM 1316 N N . SER B 1 81 ? 5.719 14.438 -1.025 1 97.81 81 SER B N 1
ATOM 1317 C CA . SER B 1 81 ? 4.734 14.023 -2.018 1 97.81 81 SER B CA 1
ATOM 1318 C C . SER B 1 81 ? 5.238 12.836 -2.834 1 97.81 81 SER B C 1
ATOM 1320 O O . SER B 1 81 ? 6.344 12.875 -3.379 1 97.81 81 SER B O 1
ATOM 1322 N N . VAL B 1 82 ? 4.418 11.789 -2.934 1 97.44 82 VAL B N 1
ATOM 1323 C CA . VAL B 1 82 ? 4.82 10.617 -3.701 1 97.44 82 VAL B CA 1
ATOM 1324 C C . VAL B 1 82 ? 3.795 10.336 -4.797 1 97.44 82 VAL B C 1
ATOM 1326 O O . VAL B 1 82 ? 2.627 10.711 -4.672 1 97.44 82 VAL B O 1
ATOM 1329 N N . ASP B 1 83 ? 4.27 9.719 -5.859 1 96.31 83 ASP B N 1
ATOM 1330 C CA . ASP B 1 83 ? 3.346 9.203 -6.863 1 96.31 83 ASP B CA 1
ATOM 1331 C C . ASP B 1 83 ? 2.973 7.75 -6.578 1 96.31 83 ASP B C 1
ATOM 1333 O O . ASP B 1 83 ? 3.266 7.23 -5.504 1 96.31 83 ASP B O 1
ATOM 1337 N N . TYR B 1 84 ? 2.328 7.145 -7.52 1 94.5 84 TYR B N 1
ATOM 1338 C CA . TYR B 1 84 ? 1.861 5.777 -7.316 1 94.5 84 TYR B CA 1
ATOM 1339 C C . TYR B 1 84 ? 3.033 4.824 -7.117 1 94.5 84 TYR B C 1
ATOM 1341 O O . TYR B 1 84 ? 2.969 3.92 -6.281 1 94.5 84 TYR B O 1
ATOM 1349 N N . ALA B 1 85 ? 4.074 4.965 -7.914 1 93.31 85 ALA B N 1
ATOM 1350 C CA . ALA B 1 85 ? 5.266 4.137 -7.746 1 93.31 85 ALA B CA 1
ATOM 1351 C C . ALA B 1 85 ? 5.855 4.305 -6.352 1 93.31 85 ALA B C 1
ATOM 1353 O O . ALA B 1 85 ? 6.285 3.328 -5.73 1 93.31 85 ALA B O 1
ATOM 1354 N N . GLY B 1 86 ? 5.875 5.531 -5.91 1 95.25 86 GLY B N 1
ATOM 1355 C CA . GLY B 1 86 ? 6.332 5.789 -4.559 1 95.25 86 GLY B CA 1
ATOM 1356 C C . GLY B 1 86 ? 5.477 5.125 -3.498 1 95.25 86 GLY B C 1
ATOM 1357 O O . GLY B 1 86 ? 5.992 4.633 -2.49 1 95.25 86 GLY B O 1
ATOM 1358 N N . PHE B 1 87 ? 4.148 5.156 -3.678 1 95.75 87 PHE B N 1
ATOM 1359 C CA . PHE B 1 87 ? 3.238 4.449 -2.785 1 95.75 87 PHE B CA 1
ATOM 1360 C C . PHE B 1 87 ? 3.611 2.973 -2.695 1 95.75 87 PHE B C 1
ATOM 1362 O O . PHE B 1 87 ? 3.707 2.416 -1.599 1 95.75 87 PHE B O 1
ATOM 1369 N N . VAL B 1 88 ? 3.844 2.365 -3.824 1 94.38 88 VAL B N 1
ATOM 1370 C CA . VAL B 1 88 ? 4.207 0.953 -3.887 1 94.38 88 VAL B CA 1
ATOM 1371 C C . VAL B 1 88 ? 5.512 0.719 -3.129 1 94.38 88 VAL B C 1
ATOM 1373 O O . VAL B 1 88 ? 5.605 -0.202 -2.314 1 94.38 88 VAL B O 1
ATOM 1376 N N . ASP B 1 89 ? 6.457 1.553 -3.293 1 93.75 89 ASP B N 1
ATOM 1377 C CA . ASP B 1 89 ? 7.754 1.442 -2.633 1 93.75 89 ASP B CA 1
ATOM 1378 C C . ASP B 1 89 ? 7.609 1.533 -1.115 1 93.75 89 ASP B C 1
ATOM 1380 O O . ASP B 1 89 ? 8.203 0.742 -0.381 1 93.75 89 ASP B O 1
ATOM 1384 N N . LEU B 1 90 ? 6.82 2.484 -0.661 1 95.44 90 LEU B N 1
ATOM 1385 C CA . LEU B 1 90 ? 6.605 2.674 0.77 1 95.44 90 LEU B CA 1
ATOM 1386 C C . LEU B 1 90 ? 5.98 1.431 1.396 1 95.44 90 LEU B C 1
ATOM 1388 O O . LEU B 1 90 ? 6.414 0.98 2.459 1 95.44 90 LEU B O 1
ATOM 1392 N N . THR B 1 91 ? 4.93 0.913 0.76 1 93.94 91 THR B N 1
ATOM 1393 C CA . THR B 1 91 ? 4.219 -0.248 1.283 1 93.94 91 THR B CA 1
ATOM 1394 C C . THR B 1 91 ? 5.125 -1.476 1.302 1 93.94 91 THR B C 1
ATOM 1396 O O . THR B 1 91 ? 5.125 -2.236 2.271 1 93.94 91 THR B O 1
ATOM 1399 N N . ALA B 1 92 ? 5.965 -1.646 0.245 1 88.69 92 ALA B N 1
ATOM 1400 C CA . ALA B 1 92 ? 6.844 -2.809 0.122 1 88.69 92 ALA B CA 1
ATOM 1401 C C . ALA B 1 92 ? 8.008 -2.723 1.107 1 88.69 92 ALA B C 1
ATOM 1403 O O . ALA B 1 92 ? 8.492 -3.748 1.596 1 88.69 92 ALA B O 1
ATOM 1404 N N . ASN B 1 93 ? 8.422 -1.534 1.404 1 89.56 93 ASN B N 1
ATOM 1405 C CA . ASN B 1 93 ? 9.633 -1.367 2.201 1 89.56 93 ASN B CA 1
ATOM 1406 C C . ASN B 1 93 ? 9.32 -1.265 3.689 1 89.56 93 ASN B C 1
ATOM 1408 O O . ASN B 1 93 ? 10.227 -1.13 4.516 1 89.56 93 ASN B O 1
ATOM 1412 N N . ASN B 1 94 ? 8.156 -1.226 4.039 1 90.44 94 ASN B N 1
ATOM 1413 C CA . ASN B 1 94 ? 7.754 -1.342 5.438 1 90.44 94 ASN B CA 1
ATOM 1414 C C . ASN B 1 94 ? 7.223 -2.736 5.754 1 90.44 94 ASN B C 1
ATOM 1416 O O . ASN B 1 94 ? 6.484 -3.32 4.957 1 90.44 94 ASN B O 1
ATOM 1420 N N . ASP B 1 95 ? 7.645 -3.264 6.852 1 82.06 95 ASP B N 1
ATOM 1421 C CA . ASP B 1 95 ? 7.32 -4.641 7.207 1 82.06 95 ASP B CA 1
ATOM 1422 C C . ASP B 1 95 ? 5.812 -4.84 7.32 1 82.06 95 ASP B C 1
ATOM 1424 O O . ASP B 1 95 ? 5.281 -5.863 6.883 1 82.06 95 ASP B O 1
ATOM 1428 N N . THR B 1 96 ? 5.254 -3.826 8.008 1 89 96 THR B N 1
ATOM 1429 C CA . THR B 1 96 ? 3.816 -3.895 8.25 1 89 96 THR B CA 1
ATOM 1430 C C . THR B 1 96 ? 3.15 -2.555 7.941 1 89 96 THR B C 1
ATOM 1432 O O . THR B 1 96 ? 3.779 -1.502 8.062 1 89 96 THR B O 1
ATOM 1435 N N . THR B 1 97 ? 1.999 -2.703 7.473 1 92.5 97 THR B N 1
ATOM 1436 C CA . THR B 1 97 ? 1.175 -1.531 7.199 1 92.5 97 THR B CA 1
ATOM 1437 C C . THR B 1 97 ? -0.169 -1.637 7.914 1 92.5 97 THR B C 1
ATOM 1439 O O . THR B 1 97 ? -0.781 -2.707 7.941 1 92.5 97 THR B O 1
ATOM 1442 N N . GLN B 1 98 ? -0.598 -0.488 8.492 1 91.25 98 GLN B N 1
ATOM 1443 C CA . GLN B 1 98 ? -1.913 -0.382 9.109 1 91.25 98 GLN B CA 1
ATOM 1444 C C . GLN B 1 98 ? -2.754 0.699 8.438 1 91.25 98 GLN B C 1
ATOM 1446 O O . GLN B 1 98 ? -2.295 1.829 8.258 1 91.25 98 GLN B O 1
ATOM 1451 N N . SER B 1 99 ? -3.965 0.354 8.133 1 91.19 99 SER B N 1
ATOM 1452 C CA . SER B 1 99 ? -4.871 1.321 7.52 1 91.19 99 SER B CA 1
ATOM 1453 C C . SER B 1 99 ? -5.871 1.863 8.539 1 91.19 99 SER B C 1
ATOM 1455 O O . SER B 1 99 ? -6.379 1.115 9.375 1 91.19 99 SER B O 1
ATOM 1457 N N . TRP B 1 100 ? -6.102 3.156 8.484 1 85.88 100 TRP B N 1
ATOM 1458 C CA . TRP B 1 100 ? -7.07 3.875 9.305 1 85.88 100 TRP B CA 1
ATOM 1459 C C . TRP B 1 100 ? -8.18 4.461 8.445 1 85.88 100 TRP B C 1
ATOM 1461 O O . TRP B 1 100 ? -7.93 5.309 7.582 1 85.88 100 TRP B O 1
ATOM 1471 N N . LEU B 1 101 ? -9.242 3.879 8.461 1 76.94 101 LEU B N 1
ATOM 1472 C CA . LEU B 1 101 ? -10.344 4.25 7.574 1 76.94 101 LEU B CA 1
ATOM 1473 C C . LEU B 1 101 ? -11.414 5.023 8.336 1 76.94 101 LEU B C 1
ATOM 1475 O O . LEU B 1 101 ? -11.586 4.832 9.539 1 76.94 101 LEU B O 1
#

Sequence (202 aa):
MSMLHIVNKSPFERVAFESCLAHANAGDSILMIEDAVVGAVDGSSFSGKIKAAMSDKTVYVLGADLAARGLEGKAMDGIVSVDYAGFVDLTANNDTTQSWLMSMLHIVNKSPFERVAFESCLAHANAGDSILMIEDAVVGAVDGSSFSGKIKAAMSDKTVYVLGADLAARGLEGKAMDGIVSVDYAGFVDLTANNDTTQSWL

Solvent-accessible surface area (backbone atoms only — not comparable to full-atom values): 10540 Å² total; per-residue (Å²): 137,49,40,35,37,40,31,41,44,27,60,88,79,39,64,39,42,60,52,47,61,72,65,56,53,81,64,21,36,37,37,24,30,62,52,15,34,67,52,43,31,64,89,47,89,52,31,61,58,52,58,59,47,52,73,48,28,48,42,34,32,39,40,67,40,28,42,75,69,73,41,62,90,45,57,31,90,82,53,45,72,31,51,65,70,48,51,52,48,54,56,59,72,15,56,34,35,40,37,36,111,138,49,41,36,36,38,31,40,44,28,61,89,78,39,65,40,44,59,51,48,61,72,66,57,53,82,64,22,37,38,36,23,30,60,53,16,34,66,53,44,32,64,88,47,90,54,29,61,56,51,57,58,46,51,74,48,27,48,42,34,30,39,40,67,40,28,43,75,70,71,42,63,91,44,58,32,91,83,54,44,71,30,50,65,69,48,51,52,50,54,57,59,73,14,54,35,34,40,38,36,111